Protein AF-A0A377PYX3-F1 (afdb_monomer_lite)

InterPro domains:
  IPR001674 GMP synthase, C-terminal [PF00958] (233-324)
  IPR001674 GMP synthase, C-terminal [TIGR00884] (25-325)
  IPR001674 GMP synthase, C-terminal [cd01997] (26-325)
  IPR014729 Rossmann-like alpha/beta/alpha sandwich fold [G3DSA:3.40.50.620] (14-210)
  IPR025777 GMP synthetase ATP pyrophosphatase domain [PS51553] (6-200)

Sequence (325 aa):
MQEILSNSKNPTPSTKTTSTQKPTPSKVLCAVSGGVDSSVVATLLYRAIGENLIPIFVDTGLLRKGEREAVEKMFRDNLKVPLITVDASEEFLGLLKGVRDPEQKRKIIGETFIKVFEREAKKHNTNGEIKFLAQGTLYPDVIESVSVKGPSKTIKSHHNVGGLPEWMKFELIEPLRELFKDEVRALGRELGMPESMLMRHPFPGPGLAIRIMGEVTKADLDLLREADSIFIEELHKWGLYDSVWQAFCVLLNVRSVGVMGDNRTYDNTICVRAVEALDGMTASFSHLPHEFLESVSNRIINEVEGINRVVYDITSKPPGTIEWE

Radius of gyration: 22.36 Å; chains: 1; bounding box: 57×39×84 Å

Structure (mmCIF, N/CA/C/O backbone):
data_AF-A0A377PYX3-F1
#
_entry.id   AF-A0A377PYX3-F1
#
loop_
_atom_site.group_PDB
_atom_site.id
_atom_site.type_symbol
_atom_site.label_atom_id
_atom_site.label_alt_id
_atom_site.label_comp_id
_atom_site.label_asym_id
_atom_site.label_entity_id
_atom_site.label_seq_id
_atom_site.pdbx_PDB_ins_code
_atom_site.Cartn_x
_atom_site.Cartn_y
_atom_site.Cartn_z
_atom_site.occupancy
_atom_site.B_iso_or_equiv
_atom_site.auth_seq_id
_atom_site.auth_comp_id
_atom_site.auth_asym_id
_atom_site.auth_atom_id
_atom_site.pdbx_PDB_model_num
ATOM 1 N N . MET A 1 1 ? -10.733 -7.042 28.196 1.00 42.75 1 MET A N 1
ATOM 2 C CA . MET A 1 1 ? -11.523 -6.202 27.258 1.00 42.75 1 MET A CA 1
ATOM 3 C C . MET A 1 1 ? -12.938 -5.926 27.743 1.00 42.75 1 MET A C 1
ATOM 5 O O . MET A 1 1 ? -13.250 -4.759 27.923 1.00 42.75 1 MET A O 1
ATOM 9 N N . GLN A 1 2 ? -13.778 -6.943 27.987 1.00 37.03 2 GLN A N 1
ATOM 10 C CA . GLN A 1 2 ? -15.140 -6.708 28.502 1.00 37.03 2 GLN A CA 1
ATOM 11 C C . GLN A 1 2 ? -15.139 -5.950 29.843 1.00 37.03 2 GLN A C 1
ATOM 13 O O . GLN A 1 2 ? -15.912 -5.012 29.990 1.00 37.03 2 GLN A O 1
ATOM 18 N N . GLU A 1 3 ? -14.196 -6.244 30.749 1.00 38.34 3 GLU A N 1
ATOM 19 C CA . GLU A 1 3 ? -14.012 -5.486 32.004 1.00 38.34 3 GLU A CA 1
ATOM 20 C C . GLU A 1 3 ? -13.597 -4.015 31.812 1.00 38.34 3 GLU A C 1
ATOM 22 O O . GLU A 1 3 ? -14.019 -3.149 32.576 1.00 38.34 3 GLU A O 1
ATOM 27 N N . ILE A 1 4 ? -12.803 -3.711 30.777 1.00 45.75 4 ILE A N 1
ATOM 28 C CA . ILE A 1 4 ? -12.349 -2.340 30.465 1.00 45.75 4 ILE A CA 1
ATOM 29 C C . ILE A 1 4 ? -13.526 -1.499 29.948 1.00 45.75 4 ILE A C 1
ATOM 31 O O . ILE A 1 4 ? -13.619 -0.310 30.232 1.00 45.75 4 ILE A O 1
ATOM 35 N N . LEU A 1 5 ? -14.461 -2.132 29.236 1.00 46.44 5 LEU A N 1
ATOM 36 C CA . LEU A 1 5 ? -15.645 -1.480 28.675 1.00 46.44 5 LEU A CA 1
ATOM 37 C C . LEU A 1 5 ? -16.817 -1.402 29.665 1.00 46.44 5 LEU A C 1
ATOM 39 O O . LEU A 1 5 ? -17.704 -0.570 29.486 1.00 46.44 5 LEU A O 1
ATOM 43 N N . SER A 1 6 ? -16.832 -2.236 30.712 1.00 41.38 6 SER A N 1
ATOM 44 C CA . SER A 1 6 ? -17.874 -2.224 31.748 1.00 41.38 6 SER A CA 1
ATOM 45 C C . SER A 1 6 ? -17.576 -1.287 32.926 1.00 41.38 6 SER A C 1
ATOM 47 O O . SER A 1 6 ? -18.508 -0.850 33.604 1.00 41.38 6 SER A O 1
ATOM 49 N N . ASN A 1 7 ? -16.310 -0.944 33.184 1.00 38.25 7 ASN A N 1
ATOM 50 C CA . ASN A 1 7 ? -15.919 -0.148 34.351 1.00 38.25 7 ASN A CA 1
ATOM 51 C C . ASN A 1 7 ? -15.873 1.360 34.065 1.00 38.25 7 ASN A C 1
ATOM 53 O O . ASN A 1 7 ? -14.820 1.976 33.952 1.00 38.25 7 ASN A O 1
ATOM 57 N N . SER A 1 8 ? -17.059 1.969 34.050 1.00 39.84 8 SER A N 1
ATOM 58 C CA . SER A 1 8 ? -17.261 3.425 34.124 1.00 39.84 8 SER A CA 1
ATOM 59 C C . SER A 1 8 ? -17.859 3.867 35.474 1.00 39.84 8 SER A C 1
ATOM 61 O O . SER A 1 8 ? -18.570 4.870 35.526 1.00 39.84 8 SER A O 1
ATOM 63 N N . LYS A 1 9 ? -17.645 3.145 36.585 1.00 36.66 9 LYS A N 1
ATOM 64 C CA . LYS A 1 9 ? -18.103 3.598 37.916 1.00 36.66 9 LYS A CA 1
ATOM 65 C C . LYS A 1 9 ? -17.184 3.125 39.047 1.00 36.66 9 LYS A C 1
ATOM 67 O O . LYS A 1 9 ? -17.338 2.013 39.530 1.00 36.66 9 LYS A O 1
ATOM 72 N N . ASN A 1 10 ? -16.326 4.016 39.542 1.00 29.98 10 ASN A N 1
ATOM 73 C CA . ASN A 1 10 ? -15.996 4.044 40.970 1.00 29.98 10 ASN A CA 1
ATOM 74 C C . ASN A 1 10 ? -17.053 4.928 41.656 1.00 29.98 10 ASN A C 1
ATOM 76 O O . ASN A 1 10 ? -17.107 6.118 41.341 1.00 29.98 10 ASN A O 1
ATOM 80 N N . PRO A 1 11 ? -17.923 4.406 42.540 1.00 36.78 11 PRO A N 1
ATOM 81 C CA . PRO A 1 11 ? -18.884 5.240 43.241 1.00 36.78 11 PRO A CA 1
ATOM 82 C C . PRO A 1 11 ? -18.274 5.787 44.536 1.00 36.78 11 PRO A C 1
ATOM 84 O O . PRO A 1 11 ? -18.010 5.048 45.481 1.00 36.78 11 PRO A O 1
ATOM 87 N N . THR A 1 12 ? -18.125 7.106 44.616 1.00 33.12 12 THR A N 1
ATOM 88 C CA . THR A 1 12 ? -18.222 7.832 45.888 1.00 33.12 12 THR A CA 1
ATOM 89 C C . THR A 1 12 ? -19.701 7.852 46.311 1.00 33.12 12 THR A C 1
ATOM 91 O O . THR A 1 12 ? -20.566 8.088 45.462 1.00 33.12 12 THR A O 1
ATOM 94 N N . PRO A 1 13 ? -20.052 7.598 47.584 1.00 34.59 13 PRO A N 1
ATOM 95 C CA . PRO A 1 13 ? -21.449 7.525 47.989 1.00 34.59 13 PRO A CA 1
ATOM 96 C C . PRO A 1 13 ? -21.997 8.918 48.327 1.00 34.59 13 PRO A C 1
ATOM 98 O O . PRO A 1 13 ? -21.727 9.448 49.401 1.00 34.59 13 PRO A O 1
ATOM 101 N N . SER A 1 14 ? -22.839 9.487 47.462 1.00 30.92 14 SER A N 1
ATOM 102 C CA . SER A 1 14 ? -23.846 10.467 47.893 1.00 30.92 14 SER A CA 1
ATOM 103 C C . SER A 1 14 ? -25.097 10.476 46.994 1.00 30.92 14 SER A C 1
ATOM 105 O O . SER A 1 14 ? -25.067 10.763 45.805 1.00 30.92 14 SER A O 1
ATOM 107 N N . THR A 1 15 ? -26.218 10.112 47.628 1.00 32.41 15 THR A N 1
ATOM 108 C CA . THR A 1 15 ? -27.606 10.583 47.420 1.00 32.41 15 THR A CA 1
ATOM 109 C C . THR A 1 15 ? -28.226 10.669 46.009 1.00 32.41 15 THR A C 1
ATOM 111 O O . THR A 1 15 ? -28.067 11.646 45.292 1.00 32.41 15 THR A O 1
ATOM 114 N N . LYS A 1 16 ? -29.108 9.688 45.742 1.00 37.19 16 LYS A N 1
ATOM 115 C CA . LYS A 1 16 ? -30.427 9.742 45.060 1.00 37.19 16 LYS A CA 1
ATOM 116 C C . LYS A 1 16 ? -30.629 10.727 43.888 1.00 37.19 16 LYS A C 1
ATOM 118 O O . LYS A 1 16 ? -30.987 11.880 44.098 1.00 37.19 16 LYS A O 1
ATOM 123 N N . THR A 1 17 ? -30.748 10.177 42.678 1.00 32.44 17 THR A N 1
ATOM 124 C CA . THR A 1 17 ? -31.979 10.291 41.864 1.00 32.44 17 THR A CA 1
ATOM 125 C C . THR A 1 17 ? -32.017 9.168 40.828 1.00 32.44 17 THR A C 1
ATOM 127 O O . THR A 1 17 ? -31.059 8.914 40.104 1.00 32.44 17 THR A O 1
ATOM 130 N N . THR A 1 18 ? -33.122 8.436 40.818 1.00 39.94 18 THR A N 1
ATOM 131 C CA . THR A 1 18 ? -33.390 7.273 39.977 1.00 39.94 18 THR A CA 1
ATOM 132 C C . THR A 1 18 ? -33.631 7.719 38.533 1.00 39.94 18 THR A C 1
ATOM 134 O O . THR A 1 18 ? -34.714 8.184 38.198 1.00 39.94 18 THR A O 1
ATOM 137 N N . SER A 1 19 ? -32.640 7.531 37.663 1.00 35.72 19 SER A N 1
ATOM 138 C CA . SER A 1 19 ? -32.887 7.223 36.253 1.00 35.72 19 SER A CA 1
ATOM 139 C C . SER A 1 19 ? -32.139 5.928 35.943 1.00 35.72 19 SER A C 1
ATOM 141 O O . SER A 1 19 ? -30.913 5.852 35.996 1.00 35.72 19 SER A O 1
ATOM 143 N N . THR A 1 20 ? -32.878 4.844 35.729 1.00 40.09 20 THR A N 1
ATOM 144 C CA . THR A 1 20 ? -32.318 3.559 35.301 1.00 40.09 20 THR A CA 1
ATOM 145 C C . THR A 1 20 ? -32.095 3.588 33.791 1.00 40.09 20 THR A C 1
ATOM 147 O O . THR A 1 20 ? -32.668 2.787 33.059 1.00 40.09 20 THR A O 1
ATOM 150 N N . GLN A 1 21 ? -31.280 4.526 33.304 1.00 38.88 21 GLN A N 1
ATOM 151 C CA . GLN A 1 21 ? -30.617 4.338 32.018 1.00 38.88 21 GLN A CA 1
ATOM 152 C C . GLN A 1 21 ? -29.406 3.443 32.277 1.00 38.88 21 GLN A C 1
ATOM 154 O O . GLN A 1 21 ? -28.489 3.809 33.017 1.00 38.88 21 GLN A O 1
ATOM 159 N N . LYS A 1 22 ? -29.422 2.226 31.716 1.00 43.16 22 LYS A N 1
ATOM 160 C CA . LYS A 1 22 ? -28.194 1.430 31.593 1.00 43.16 22 LYS A CA 1
ATOM 161 C C . LYS A 1 22 ? -27.152 2.324 30.901 1.00 43.16 22 LYS A C 1
ATOM 163 O O . LYS A 1 22 ? -27.522 2.962 29.916 1.00 43.16 22 LYS A O 1
ATOM 168 N N . PRO A 1 23 ? -25.906 2.417 31.403 1.00 56.25 23 PRO A N 1
ATOM 169 C CA . PRO A 1 23 ? -24.887 3.216 30.736 1.00 56.25 23 PRO A CA 1
ATOM 170 C C . PRO A 1 23 ? -24.748 2.720 29.297 1.00 56.25 23 PRO A C 1
ATOM 172 O O . PRO A 1 23 ? -24.586 1.519 29.072 1.00 56.25 23 PRO A O 1
ATOM 175 N N . THR A 1 24 ? -24.879 3.632 28.335 1.00 59.84 24 THR A N 1
ATOM 176 C CA . THR A 1 24 ? -24.646 3.318 26.927 1.00 59.84 24 THR A CA 1
ATOM 177 C C . THR A 1 24 ? -23.193 2.860 26.798 1.00 59.84 24 THR A C 1
ATOM 179 O O . THR A 1 24 ? -22.305 3.598 27.235 1.00 59.84 24 THR A O 1
ATOM 182 N N . PRO A 1 25 ? -22.924 1.654 26.271 1.00 71.62 25 PRO A N 1
ATOM 183 C CA . PRO A 1 25 ? -21.559 1.171 26.124 1.00 71.62 25 PRO A CA 1
ATOM 184 C C . PRO A 1 25 ? -20.760 2.138 25.246 1.00 71.62 25 PRO A C 1
ATOM 186 O O . PRO A 1 25 ? -21.244 2.601 24.212 1.00 71.62 25 PRO A O 1
ATOM 189 N N . SER A 1 26 ? -19.548 2.478 25.687 1.00 84.12 26 SER A N 1
ATOM 190 C CA . SER A 1 26 ? -18.667 3.366 24.932 1.00 84.12 26 SER A CA 1
ATOM 191 C C . SER A 1 26 ? -18.281 2.730 23.600 1.00 84.12 26 SER A C 1
ATOM 193 O O . SER A 1 26 ? -18.052 1.521 23.512 1.00 84.12 26 SER A O 1
ATOM 195 N N . LYS A 1 27 ? -18.192 3.561 22.562 1.00 87.81 27 LYS A N 1
ATOM 196 C CA . LYS A 1 27 ? -17.829 3.127 21.213 1.00 87.81 27 LYS A CA 1
ATOM 197 C C . LYS A 1 27 ? -16.305 3.078 21.074 1.00 87.81 27 LYS A C 1
ATOM 199 O O . LYS A 1 27 ? -15.596 3.922 21.634 1.00 87.81 27 LYS A O 1
ATOM 204 N N . VAL A 1 28 ? -15.820 2.096 20.318 1.00 90.69 28 VAL A N 1
ATOM 205 C CA . VAL A 1 28 ? -14.402 1.923 19.979 1.00 90.69 28 VAL A CA 1
ATOM 206 C C . VAL A 1 28 ? -14.226 2.201 18.497 1.00 90.69 28 VAL A C 1
ATOM 208 O O . VAL A 1 28 ? -14.808 1.522 17.656 1.00 90.69 28 VAL A O 1
ATOM 211 N N . LEU A 1 29 ? -13.416 3.197 18.175 1.00 91.00 29 LEU A N 1
ATOM 212 C CA . LEU A 1 29 ? -13.052 3.532 16.809 1.00 91.00 29 LEU A CA 1
ATOM 213 C C . LEU A 1 29 ? -11.833 2.703 16.390 1.00 91.00 29 LEU A C 1
ATOM 215 O O . LEU A 1 29 ? -10.899 2.554 17.171 1.00 91.00 29 LEU A O 1
ATOM 219 N N . CYS A 1 30 ? -11.821 2.152 15.178 1.00 92.56 30 CYS A N 1
ATOM 220 C CA . CYS A 1 30 ? -10.704 1.350 14.680 1.00 92.56 30 CYS A CA 1
ATOM 221 C C . CYS A 1 30 ? -10.373 1.733 13.236 1.00 92.56 30 CYS A C 1
ATOM 223 O O . CYS A 1 30 ? -11.216 1.617 12.347 1.00 92.56 30 CYS A O 1
ATOM 225 N N . ALA A 1 31 ? -9.142 2.192 13.007 1.00 91.75 31 ALA A N 1
ATOM 226 C CA . ALA A 1 31 ? -8.631 2.439 11.665 1.00 91.75 31 ALA A CA 1
ATOM 227 C C . ALA A 1 31 ? -8.186 1.116 11.038 1.00 91.75 31 ALA A C 1
ATOM 229 O O . ALA A 1 31 ? -7.199 0.512 11.460 1.00 91.75 31 ALA A O 1
ATOM 230 N N . VAL A 1 32 ? -8.915 0.676 10.019 1.00 93.50 32 VAL A N 1
ATOM 231 C CA . VAL A 1 32 ? -8.560 -0.485 9.208 1.00 93.50 32 VAL A CA 1
ATOM 232 C C . VAL A 1 32 ? -7.706 0.006 8.048 1.00 93.50 32 VAL A C 1
ATOM 234 O O . VAL A 1 32 ? -8.107 0.903 7.315 1.00 93.50 32 VAL A O 1
ATOM 237 N N . SER A 1 33 ? -6.520 -0.575 7.881 1.00 88.81 33 SER A N 1
ATOM 238 C CA . SER A 1 33 ? -5.597 -0.250 6.780 1.00 88.81 33 SER A CA 1
ATOM 239 C C . SER A 1 33 ? -5.615 -1.282 5.650 1.00 88.81 33 SER A C 1
ATOM 241 O O . SER A 1 33 ? -4.957 -1.085 4.636 1.00 88.81 33 SER A O 1
ATOM 243 N N . GLY A 1 34 ? -6.309 -2.410 5.840 1.00 83.88 34 GLY A N 1
ATOM 244 C CA . GLY A 1 34 ? -6.228 -3.584 4.962 1.00 83.88 34 GLY A CA 1
ATOM 245 C C . GLY A 1 34 ? -5.028 -4.495 5.243 1.00 83.88 34 GLY A C 1
ATOM 246 O O . GLY A 1 34 ? -4.970 -5.616 4.741 1.00 83.88 34 GLY A O 1
ATOM 247 N N . GLY A 1 35 ? -4.091 -4.046 6.085 1.00 87.88 35 GLY A N 1
ATOM 248 C CA . GLY A 1 35 ? -3.001 -4.869 6.597 1.00 87.88 35 GLY A CA 1
ATOM 249 C C . GLY A 1 35 ? -3.469 -5.911 7.616 1.00 87.88 35 GLY A C 1
ATOM 250 O O . GLY A 1 35 ? -4.587 -5.852 8.137 1.00 87.88 35 GLY A O 1
ATOM 251 N N . VAL A 1 36 ? -2.578 -6.855 7.924 1.00 91.50 36 VAL A N 1
ATOM 252 C CA . VAL A 1 36 ? -2.860 -7.970 8.841 1.00 91.50 36 VAL A CA 1
ATOM 253 C C . VAL A 1 36 ? -3.267 -7.467 10.227 1.00 91.50 36 VAL A C 1
ATOM 255 O O . VAL A 1 36 ? -4.331 -7.823 10.721 1.00 91.50 36 VAL A O 1
ATOM 258 N N . ASP A 1 37 ? -2.467 -6.582 10.818 1.00 91.88 37 ASP A N 1
ATOM 259 C CA . ASP A 1 37 ? -2.592 -6.217 12.235 1.00 91.88 37 ASP A CA 1
ATOM 260 C C . ASP A 1 37 ? -3.907 -5.483 12.519 1.00 91.88 37 ASP A C 1
ATOM 262 O O . ASP A 1 37 ? -4.651 -5.843 13.432 1.00 91.88 37 ASP A O 1
ATOM 266 N N . SER A 1 38 ? -4.252 -4.497 11.685 1.00 92.94 38 SER A N 1
ATOM 267 C CA . SER A 1 38 ? -5.502 -3.740 11.821 1.00 92.94 38 SER A CA 1
ATOM 268 C C . SER A 1 38 ? -6.740 -4.608 11.565 1.00 92.94 38 SER A C 1
ATOM 270 O O . SER A 1 38 ? -7.755 -4.445 12.242 1.00 92.94 38 SER A O 1
ATOM 272 N N . SER A 1 39 ? -6.650 -5.579 10.651 1.00 94.81 39 SER A N 1
ATOM 273 C CA . SER A 1 39 ? -7.743 -6.516 10.358 1.00 94.81 39 SER A CA 1
ATOM 274 C C . SER A 1 39 ? -7.977 -7.513 11.496 1.00 94.81 39 SER A C 1
ATOM 276 O O . SER A 1 39 ? -9.126 -7.776 11.866 1.00 94.81 39 SER A O 1
ATOM 278 N N . VAL A 1 40 ? -6.898 -8.021 12.100 1.00 95.38 40 VAL A N 1
ATOM 279 C CA . VAL A 1 40 ? -6.958 -8.875 13.294 1.00 95.38 40 VAL A CA 1
ATOM 280 C C . VAL A 1 40 ? -7.567 -8.102 14.464 1.00 95.38 40 VAL A C 1
ATOM 282 O O . VAL A 1 40 ? -8.527 -8.582 15.065 1.00 95.38 40 VAL A O 1
ATOM 285 N N . VAL A 1 41 ? -7.096 -6.879 14.743 1.00 95.31 41 VAL A N 1
ATOM 286 C CA . VAL A 1 41 ? -7.658 -6.024 15.806 1.00 95.31 41 VAL A CA 1
ATOM 287 C C . VAL A 1 41 ? -9.147 -5.773 15.607 1.00 95.31 41 VAL A C 1
ATOM 289 O O . VAL A 1 41 ? -9.925 -5.984 16.540 1.00 95.31 41 VAL A O 1
ATOM 292 N N . ALA A 1 42 ? -9.560 -5.359 14.406 1.00 95.62 42 ALA A N 1
ATOM 293 C CA . ALA A 1 42 ? -10.964 -5.097 14.113 1.00 95.62 42 ALA A CA 1
ATOM 294 C C . ALA A 1 42 ? -11.825 -6.350 14.338 1.00 95.62 42 ALA A C 1
ATOM 296 O O . ALA A 1 42 ? -12.886 -6.275 14.954 1.00 95.62 42 ALA A O 1
ATOM 297 N N . THR A 1 43 ? -11.344 -7.519 13.916 1.00 95.44 43 THR A N 1
ATOM 298 C CA . THR A 1 43 ? -12.082 -8.779 14.073 1.00 95.44 43 THR A CA 1
ATOM 299 C C . THR A 1 43 ? -12.177 -9.222 15.531 1.00 95.44 43 THR A C 1
ATOM 301 O O . THR A 1 43 ? -13.258 -9.603 15.985 1.00 95.44 43 THR A O 1
ATOM 304 N N . LEU A 1 44 ? -11.081 -9.139 16.291 1.00 94.94 44 LEU A N 1
ATOM 305 C CA . LEU A 1 44 ? -11.069 -9.456 17.723 1.00 94.94 44 LEU A CA 1
ATOM 306 C C . LEU A 1 44 ? -12.031 -8.561 18.499 1.00 94.94 44 LEU A C 1
ATOM 308 O O . LEU A 1 44 ? -12.845 -9.049 19.284 1.00 94.94 44 LEU A O 1
ATOM 312 N N . LEU A 1 45 ? -11.961 -7.252 18.250 1.00 94.69 45 LEU A N 1
ATOM 313 C CA . LEU A 1 45 ? -12.835 -6.291 18.902 1.00 94.69 45 LEU A CA 1
ATOM 314 C C . LEU A 1 45 ? -14.289 -6.540 18.532 1.00 94.69 45 LEU A C 1
ATOM 316 O O . LEU A 1 45 ? -15.127 -6.596 19.425 1.00 94.69 45 LEU A O 1
ATOM 320 N N . TYR A 1 46 ? -14.597 -6.771 17.255 1.00 95.38 46 TYR A N 1
ATOM 321 C CA . TYR A 1 46 ? -15.969 -7.031 16.832 1.00 95.38 46 TYR A CA 1
ATOM 322 C C . TYR A 1 46 ? -16.550 -8.279 17.508 1.00 95.38 46 TYR A C 1
ATOM 324 O O . TYR A 1 46 ? -17.676 -8.241 17.997 1.00 95.38 46 TYR A O 1
ATOM 332 N N . ARG A 1 47 ? -15.772 -9.363 17.637 1.00 94.00 47 ARG A N 1
ATOM 333 C CA . ARG A 1 47 ? -16.203 -10.553 18.394 1.00 94.00 47 ARG A CA 1
ATOM 334 C C . ARG A 1 47 ? -16.447 -10.253 19.877 1.00 94.00 47 ARG A C 1
ATOM 336 O O . ARG A 1 47 ? -17.327 -10.860 20.479 1.00 94.00 47 ARG A O 1
ATOM 343 N N . ALA A 1 48 ? -15.684 -9.333 20.466 1.00 93.06 48 ALA A N 1
ATOM 344 C CA . ALA A 1 48 ? -15.793 -8.989 21.880 1.00 93.06 48 ALA A CA 1
ATOM 345 C C . ALA A 1 48 ? -16.924 -7.992 22.195 1.00 93.06 48 ALA A C 1
ATOM 347 O O . ALA A 1 48 ? -17.510 -8.076 23.278 1.00 93.06 48 ALA A O 1
ATOM 348 N N . ILE A 1 49 ? -17.202 -7.038 21.295 1.00 92.00 49 ILE A N 1
ATOM 349 C CA . ILE A 1 49 ? -18.037 -5.852 21.582 1.00 92.00 49 ILE A CA 1
ATOM 350 C C . ILE A 1 49 ? -19.140 -5.591 20.550 1.00 92.00 49 ILE A C 1
ATOM 352 O O . ILE A 1 49 ? -19.958 -4.689 20.754 1.00 92.00 49 ILE A O 1
ATOM 356 N N . GLY A 1 50 ? -19.169 -6.355 19.456 1.00 92.44 50 GLY A N 1
ATOM 357 C CA . GLY A 1 50 ? -20.151 -6.247 18.380 1.00 92.44 50 GLY A CA 1
ATOM 358 C C . GLY A 1 50 ? -20.224 -4.846 17.776 1.00 92.44 50 GLY A C 1
ATOM 359 O O . GLY A 1 50 ? -19.211 -4.217 17.478 1.00 92.44 50 GLY A O 1
ATOM 360 N N . GLU A 1 51 ? -21.447 -4.333 17.654 1.00 90.56 51 GLU A N 1
ATOM 361 C CA . GLU A 1 51 ? -21.795 -3.035 17.051 1.00 90.56 51 GLU A CA 1
ATOM 362 C C . GLU A 1 51 ? -21.247 -1.805 17.802 1.00 90.56 51 GLU A C 1
ATOM 364 O O . GLU A 1 51 ? -21.442 -0.660 17.380 1.00 90.56 51 GLU A O 1
ATOM 369 N N . ASN A 1 52 ? -20.569 -2.007 18.936 1.00 90.75 52 ASN A N 1
ATOM 370 C CA . ASN A 1 52 ? -19.841 -0.934 19.608 1.00 90.75 52 ASN A CA 1
ATOM 371 C C . ASN A 1 52 ? -18.484 -0.639 18.952 1.00 90.75 52 ASN A C 1
ATOM 373 O O . ASN A 1 52 ? -17.879 0.387 19.261 1.00 90.75 52 ASN A O 1
ATOM 377 N N . LEU A 1 53 ? -18.021 -1.496 18.037 1.00 93.06 53 LEU A N 1
ATOM 378 C CA . LEU A 1 53 ? -16.882 -1.211 17.173 1.00 93.06 53 LEU A CA 1
ATOM 379 C C . LEU A 1 53 ? -17.329 -0.384 15.962 1.00 93.06 53 LEU A C 1
ATOM 381 O O . LEU A 1 53 ? -18.304 -0.723 15.295 1.00 93.06 53 LEU A O 1
ATOM 385 N N . ILE A 1 54 ? -16.564 0.656 15.644 1.00 92.62 54 ILE A N 1
ATOM 386 C CA . ILE A 1 54 ? -16.672 1.438 14.413 1.00 92.62 54 ILE A CA 1
ATOM 387 C C . ILE A 1 54 ? -15.377 1.214 13.615 1.00 92.62 54 ILE A C 1
ATOM 389 O O . ILE A 1 54 ? -14.402 1.944 13.818 1.00 92.62 54 ILE A O 1
ATOM 393 N N . PRO A 1 55 ? -15.309 0.181 12.758 1.00 94.69 55 PRO A N 1
ATO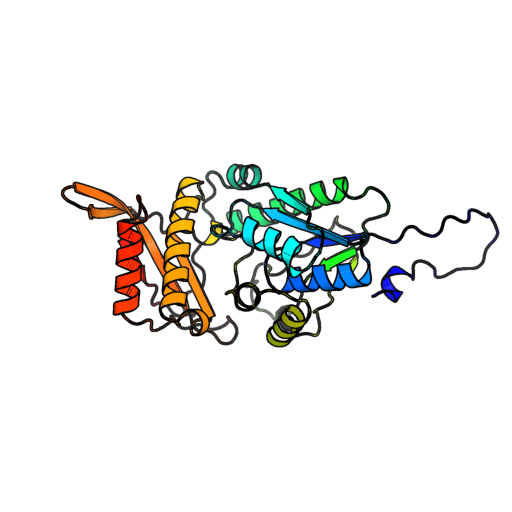M 394 C CA . PRO A 1 55 ? -14.148 -0.053 11.913 1.00 94.69 55 PRO A CA 1
ATOM 395 C C . PRO A 1 55 ? -14.282 0.759 10.617 1.00 94.69 55 PRO A C 1
ATOM 397 O O . PRO A 1 55 ? -15.243 0.594 9.863 1.00 94.69 55 PRO A O 1
ATOM 400 N N . ILE A 1 56 ? -13.316 1.640 10.359 1.00 95.19 56 ILE A N 1
ATOM 401 C CA . ILE A 1 56 ? -13.310 2.520 9.185 1.00 95.19 56 ILE A CA 1
ATOM 402 C C . ILE A 1 56 ? -12.075 2.223 8.341 1.00 95.19 56 ILE A C 1
ATOM 404 O O . ILE A 1 56 ? -10.951 2.281 8.840 1.00 95.19 56 ILE A O 1
ATOM 408 N N . PHE A 1 57 ? -12.295 1.943 7.061 1.00 96.62 57 PHE A N 1
ATOM 409 C CA . PHE A 1 57 ? -11.268 1.844 6.030 1.00 96.62 57 PHE A CA 1
ATOM 410 C C . PHE A 1 57 ? -11.371 3.067 5.116 1.00 96.62 57 PHE A C 1
ATOM 412 O O . PHE A 1 57 ? -12.427 3.330 4.543 1.00 96.62 57 PHE A O 1
ATOM 419 N N . VAL A 1 58 ? -10.289 3.835 4.998 1.00 96.19 58 VAL A N 1
ATOM 420 C CA . VAL A 1 58 ? -10.240 5.024 4.135 1.00 96.19 58 VAL A CA 1
ATOM 421 C C . VAL A 1 58 ? -9.487 4.669 2.861 1.00 96.19 58 VAL A C 1
ATOM 423 O O . VAL A 1 58 ? -8.280 4.432 2.898 1.00 96.19 58 VAL A O 1
ATOM 426 N N . ASP A 1 59 ? -10.193 4.664 1.736 1.00 97.62 59 ASP A N 1
ATOM 427 C CA . ASP A 1 59 ? -9.579 4.612 0.418 1.00 97.62 59 ASP A CA 1
ATOM 428 C C . ASP A 1 59 ? -9.003 5.990 0.087 1.00 97.62 59 ASP A C 1
ATOM 430 O O . ASP A 1 59 ? -9.714 6.954 -0.201 1.00 97.62 59 ASP A O 1
ATOM 434 N N . THR A 1 60 ? -7.681 6.084 0.186 1.00 97.81 60 THR A N 1
ATOM 435 C CA . THR A 1 60 ? -6.927 7.313 -0.067 1.00 97.81 60 THR A CA 1
ATOM 436 C C . THR A 1 60 ? -6.712 7.573 -1.554 1.00 97.81 60 THR A C 1
ATOM 438 O O . THR A 1 60 ? -6.140 8.598 -1.913 1.00 97.81 60 THR A O 1
ATOM 441 N N . GLY A 1 61 ? -7.076 6.635 -2.436 1.00 97.62 61 GLY A N 1
ATOM 442 C CA . GLY A 1 61 ? -6.673 6.678 -3.838 1.00 97.62 61 GLY A CA 1
ATOM 443 C C . GLY A 1 61 ? -5.176 6.438 -4.062 1.00 97.62 61 GLY A C 1
ATOM 444 O O . GLY A 1 61 ? -4.716 6.570 -5.193 1.00 97.62 61 GLY A O 1
ATOM 445 N N . LEU A 1 62 ? -4.413 6.058 -3.028 1.00 98.31 62 LEU A N 1
ATOM 446 C CA . LEU A 1 62 ? -2.970 5.760 -3.080 1.00 98.31 62 LEU A CA 1
ATOM 447 C C . LEU A 1 62 ? -2.671 4.270 -2.853 1.00 98.31 62 LEU A C 1
ATOM 449 O O . LEU A 1 62 ? -1.533 3.884 -2.594 1.00 98.31 62 LEU A O 1
ATOM 453 N N . LEU A 1 63 ? -3.703 3.429 -2.913 1.00 97.75 63 LEU A N 1
ATOM 454 C CA . LEU A 1 63 ? -3.608 1.989 -2.707 1.00 97.75 63 LEU A CA 1
ATOM 455 C C . LEU A 1 63 ? -3.197 1.250 -3.990 1.00 97.75 63 LEU A C 1
ATOM 457 O O . LEU A 1 63 ? -3.301 1.790 -5.099 1.00 97.75 63 LEU A O 1
ATOM 461 N N . ARG A 1 64 ? -2.773 -0.008 -3.819 1.00 97.56 64 ARG A N 1
ATOM 462 C CA . ARG A 1 64 ? -2.501 -0.967 -4.903 1.00 97.56 64 ARG A CA 1
ATOM 463 C C . ARG A 1 64 ? -3.753 -1.239 -5.743 1.00 97.56 64 ARG A C 1
ATOM 465 O O . ARG A 1 64 ? -4.879 -0.992 -5.308 1.00 97.56 64 ARG A O 1
ATOM 472 N N . LYS A 1 65 ? -3.551 -1.792 -6.940 1.00 97.94 65 LYS A N 1
ATOM 473 C CA . LYS A 1 65 ? -4.643 -2.250 -7.806 1.00 97.94 65 LYS A CA 1
ATOM 474 C C . LYS A 1 65 ? -5.510 -3.280 -7.072 1.00 97.94 65 LYS A C 1
ATOM 476 O O . LYS A 1 65 ? -4.985 -4.248 -6.530 1.00 97.94 65 LYS A O 1
ATOM 481 N N . GLY A 1 66 ? -6.826 -3.062 -7.046 1.00 96.38 66 GLY A N 1
ATOM 482 C CA . GLY A 1 66 ? -7.789 -3.988 -6.437 1.00 96.38 66 GLY A CA 1
ATOM 483 C C . GLY A 1 66 ? -7.747 -4.078 -4.904 1.00 96.38 66 GLY A C 1
ATOM 484 O O . GLY A 1 66 ? -8.360 -4.979 -4.330 1.00 96.38 66 GLY A O 1
ATOM 485 N N . GLU A 1 67 ? -6.991 -3.205 -4.222 1.00 96.12 67 GLU A N 1
ATOM 486 C CA . GLU A 1 67 ? -6.798 -3.289 -2.767 1.00 96.12 67 GLU A CA 1
ATOM 487 C C . GLU A 1 67 ? -8.110 -3.107 -2.007 1.00 96.12 67 GLU A C 1
ATOM 489 O O . GLU A 1 67 ? -8.413 -3.878 -1.098 1.00 96.12 67 GLU A O 1
ATOM 494 N N . ARG A 1 68 ? -8.889 -2.087 -2.378 1.00 96.50 68 ARG A N 1
ATOM 495 C CA . ARG A 1 68 ? -10.150 -1.761 -1.713 1.00 96.50 68 ARG A CA 1
ATOM 496 C C . ARG A 1 68 ? -11.118 -2.927 -1.797 1.00 96.50 68 ARG A C 1
ATOM 498 O O . ARG A 1 68 ? -11.648 -3.359 -0.778 1.00 96.50 68 ARG A O 1
ATOM 505 N N . GLU A 1 69 ? -11.304 -3.466 -2.994 1.00 96.75 69 GLU A N 1
ATOM 506 C CA . GLU A 1 69 ? -12.198 -4.586 -3.255 1.00 96.75 69 GLU A CA 1
ATOM 507 C C . GLU A 1 69 ? -11.753 -5.826 -2.474 1.00 96.75 69 GLU A C 1
ATOM 509 O O . GLU A 1 69 ? -12.587 -6.520 -1.893 1.00 96.75 69 GLU A O 1
ATOM 514 N N . ALA A 1 70 ? -10.443 -6.087 -2.404 1.00 95.38 70 ALA A N 1
ATOM 515 C CA . ALA A 1 70 ? -9.895 -7.197 -1.630 1.00 95.38 70 ALA A CA 1
ATOM 516 C C . ALA A 1 70 ? -10.162 -7.045 -0.123 1.00 95.38 70 ALA A C 1
ATOM 518 O O . ALA A 1 70 ? -10.571 -8.011 0.527 1.00 95.38 70 ALA A O 1
ATOM 519 N N . VAL A 1 71 ? -9.980 -5.843 0.434 1.00 95.94 71 VAL A N 1
ATOM 520 C CA . VAL A 1 71 ? -10.247 -5.554 1.852 1.00 95.94 71 VAL A CA 1
ATOM 521 C C . VAL A 1 71 ? -11.740 -5.664 2.157 1.00 95.94 71 VAL A C 1
ATOM 523 O O . VAL A 1 71 ? -12.123 -6.370 3.091 1.00 95.94 71 VAL A O 1
ATOM 526 N N . GLU A 1 72 ? -12.600 -5.041 1.351 1.00 96.94 72 GLU A N 1
ATOM 527 C CA . GLU A 1 72 ? -14.054 -5.122 1.514 1.00 96.94 72 GLU A CA 1
ATOM 528 C C . GLU A 1 72 ? -14.556 -6.566 1.433 1.00 96.94 72 GLU A C 1
ATOM 530 O O . GLU A 1 72 ? -15.375 -6.992 2.254 1.00 96.94 72 GLU A O 1
ATOM 535 N N . LYS A 1 73 ? -14.043 -7.339 0.469 1.00 96.31 73 LYS A N 1
ATOM 536 C CA . LYS A 1 73 ? -14.370 -8.755 0.312 1.00 96.31 73 LYS A CA 1
ATOM 537 C C . LYS A 1 73 ? -13.916 -9.565 1.520 1.00 96.31 73 LYS A C 1
ATOM 539 O O . LYS A 1 73 ? -14.707 -10.330 2.054 1.00 96.31 73 LYS A O 1
ATOM 544 N N . MET A 1 74 ? -12.689 -9.369 2.002 1.00 96.00 74 MET A N 1
ATOM 545 C CA . MET A 1 74 ? -12.182 -10.065 3.187 1.00 96.00 74 MET A CA 1
ATOM 546 C C . MET A 1 74 ? -13.059 -9.798 4.420 1.00 96.00 74 MET A C 1
ATOM 548 O O . MET A 1 74 ? -13.445 -10.731 5.125 1.00 96.00 74 MET A O 1
ATOM 552 N N . PHE A 1 75 ? -13.422 -8.541 4.674 1.00 97.19 75 PHE A N 1
ATOM 553 C CA . PHE A 1 75 ? -14.266 -8.193 5.820 1.00 97.19 75 PHE A CA 1
ATOM 554 C C . PHE A 1 75 ? -15.683 -8.776 5.704 1.00 97.19 75 PHE A C 1
ATOM 556 O O . PHE A 1 75 ? -16.214 -9.314 6.679 1.00 97.19 75 PHE A O 1
ATOM 563 N N . ARG A 1 76 ? -16.276 -8.736 4.507 1.00 96.56 76 ARG A N 1
ATOM 564 C CA . ARG A 1 76 ? -17.641 -9.215 4.234 1.00 96.56 76 ARG A CA 1
ATOM 565 C C . ARG A 1 76 ? -17.757 -10.736 4.161 1.00 96.56 76 ARG A C 1
ATOM 567 O O . ARG A 1 76 ? -18.691 -11.323 4.713 1.00 96.56 76 ARG A O 1
ATOM 574 N N . ASP A 1 77 ? -16.839 -11.388 3.461 1.00 95.62 77 ASP A N 1
ATOM 575 C CA . ASP A 1 77 ? -16.961 -12.795 3.084 1.00 95.62 77 ASP A CA 1
ATOM 576 C C . ASP A 1 77 ? -16.260 -13.709 4.083 1.00 95.62 77 ASP A C 1
ATOM 578 O O . ASP A 1 77 ? -16.801 -14.770 4.398 1.00 95.62 77 ASP A O 1
ATOM 582 N N . ASN A 1 78 ? -15.122 -13.277 4.629 1.00 94.75 78 ASN A N 1
ATOM 583 C CA . ASN A 1 78 ? -14.304 -14.078 5.533 1.00 94.75 78 ASN A CA 1
ATOM 584 C C . ASN A 1 78 ? -14.542 -13.714 7.002 1.00 94.75 78 ASN A C 1
ATOM 586 O O . ASN A 1 78 ? -14.919 -14.573 7.793 1.00 94.75 78 ASN A O 1
ATOM 590 N N . LEU A 1 79 ? -14.363 -12.440 7.364 1.00 95.12 79 LEU A N 1
ATOM 591 C CA . LEU A 1 79 ? -14.344 -12.014 8.772 1.00 95.12 79 LEU A CA 1
ATOM 592 C C . LEU A 1 79 ? -15.736 -11.743 9.347 1.00 95.12 79 LEU A C 1
ATOM 594 O O . LEU A 1 79 ? -15.917 -11.793 10.563 1.00 95.12 79 LEU A O 1
ATOM 598 N N . LYS A 1 80 ? -16.724 -11.487 8.480 1.00 95.69 80 LYS A N 1
ATOM 599 C CA . LYS A 1 80 ? -18.109 -11.146 8.849 1.00 95.69 80 LYS A CA 1
ATOM 600 C C . LYS A 1 80 ? -18.192 -9.931 9.781 1.00 95.69 80 LYS A C 1
ATOM 602 O O . LYS A 1 80 ? -19.053 -9.869 10.657 1.00 95.69 80 LYS A O 1
ATOM 607 N N . VAL A 1 81 ? -17.305 -8.960 9.566 1.00 95.38 81 VAL A N 1
ATOM 608 C CA . VAL A 1 81 ? -17.251 -7.696 10.310 1.00 95.38 81 VAL A CA 1
ATOM 609 C C . VAL A 1 81 ? -17.784 -6.581 9.402 1.00 95.38 81 VAL A C 1
ATOM 611 O O . VAL A 1 81 ? -17.230 -6.387 8.317 1.00 95.38 81 VAL A O 1
ATOM 614 N N . PRO A 1 82 ? -18.837 -5.841 9.799 1.00 94.56 82 PRO A N 1
ATOM 615 C CA . PRO A 1 82 ? -19.310 -4.681 9.050 1.00 94.56 82 PRO A CA 1
ATOM 616 C C . PRO A 1 82 ? -18.204 -3.628 8.968 1.00 94.56 82 PRO A C 1
ATOM 618 O O . PRO A 1 82 ? -17.786 -3.116 9.999 1.00 94.56 82 PRO A O 1
ATOM 621 N N . LEU A 1 83 ? -17.733 -3.321 7.759 1.00 96.25 83 LEU A N 1
ATOM 622 C CA . LEU A 1 83 ? -16.676 -2.342 7.507 1.00 96.25 83 LEU A CA 1
ATOM 623 C C . LEU A 1 83 ? -17.266 -1.073 6.889 1.00 96.25 83 LEU A C 1
ATOM 625 O O . LEU A 1 83 ? -18.009 -1.149 5.911 1.00 96.25 83 LEU A O 1
ATOM 629 N N . ILE A 1 84 ? -16.907 0.088 7.435 1.00 96.19 84 ILE A N 1
ATOM 630 C CA . ILE A 1 84 ? -17.242 1.385 6.844 1.00 96.19 84 ILE A CA 1
ATOM 631 C C . ILE A 1 84 ? -16.114 1.766 5.887 1.00 96.19 84 ILE A C 1
ATOM 633 O O . ILE A 1 84 ? -15.034 2.154 6.332 1.00 96.19 84 ILE A O 1
ATOM 637 N N . THR A 1 85 ? -16.357 1.663 4.581 1.00 97.00 85 THR A N 1
ATOM 638 C CA . THR A 1 85 ? -15.417 2.163 3.570 1.00 97.00 85 THR A CA 1
ATOM 639 C C . THR A 1 85 ? -15.725 3.613 3.222 1.00 97.00 85 THR A C 1
ATOM 641 O O . THR A 1 85 ? -16.852 3.940 2.846 1.00 97.00 85 THR A O 1
ATOM 644 N N . VAL A 1 86 ? -14.712 4.472 3.295 1.00 96.94 86 VAL A N 1
ATOM 645 C CA . VAL A 1 86 ? -14.786 5.880 2.895 1.00 96.94 86 VAL A CA 1
ATOM 646 C C . VAL A 1 86 ? -13.925 6.092 1.670 1.00 96.94 86 VAL A C 1
ATOM 648 O O . VAL A 1 86 ? -12.719 5.876 1.727 1.00 96.94 86 VAL A O 1
ATOM 651 N N . ASP A 1 87 ? -14.535 6.564 0.591 1.00 97.56 87 ASP A N 1
ATOM 652 C CA . ASP A 1 87 ? -13.790 7.049 -0.562 1.00 97.56 87 ASP A CA 1
ATOM 653 C C . ASP A 1 87 ? -13.349 8.496 -0.322 1.00 97.56 87 ASP A C 1
ATOM 655 O O . ASP A 1 87 ? -14.183 9.389 -0.144 1.00 97.56 87 ASP A O 1
ATOM 659 N N . ALA A 1 88 ? -12.040 8.714 -0.263 1.00 97.75 88 ALA A N 1
ATOM 660 C CA . ALA A 1 88 ? -11.436 10.030 -0.127 1.00 97.75 88 ALA A CA 1
ATOM 661 C C . ALA A 1 88 ? -10.415 10.312 -1.239 1.00 97.75 88 ALA A C 1
ATOM 663 O O . ALA A 1 88 ? -9.660 11.278 -1.122 1.00 97.75 88 ALA A O 1
ATOM 664 N N . SER A 1 89 ? -10.385 9.517 -2.316 1.00 97.69 89 SER A N 1
ATOM 665 C CA . SER A 1 89 ? -9.331 9.588 -3.337 1.00 97.69 89 SER A CA 1
ATOM 666 C C . SER A 1 89 ? -9.142 10.999 -3.896 1.00 97.69 89 SER A C 1
ATOM 668 O O . SER A 1 89 ? -8.025 11.507 -3.941 1.00 97.69 89 SER A O 1
ATOM 670 N N . GLU A 1 90 ? -10.237 11.675 -4.245 1.00 98.00 90 GLU A N 1
ATOM 671 C CA . GLU A 1 90 ? -10.214 13.035 -4.797 1.00 98.00 90 GLU A CA 1
ATOM 672 C C . GLU A 1 90 ? -9.671 14.073 -3.803 1.00 98.00 90 GLU A C 1
ATOM 674 O O . GLU A 1 90 ? -8.957 14.995 -4.195 1.00 98.00 90 GLU A O 1
ATOM 679 N N . GLU A 1 91 ? -9.962 13.919 -2.506 1.00 98.25 91 GLU A N 1
ATOM 680 C CA . GLU A 1 91 ? -9.467 14.824 -1.460 1.00 98.25 91 GLU A CA 1
ATOM 681 C C . GLU A 1 91 ? -7.945 14.691 -1.305 1.00 98.25 91 GLU A C 1
ATOM 683 O O . GLU A 1 91 ? -7.233 15.697 -1.289 1.00 98.25 91 GLU A O 1
ATOM 688 N N . PHE A 1 92 ? -7.429 13.458 -1.271 1.00 98.38 92 PHE A N 1
ATOM 689 C CA . PHE A 1 92 ? -5.988 13.205 -1.196 1.00 98.38 92 PHE A CA 1
ATOM 690 C C . PHE A 1 92 ? -5.256 13.677 -2.457 1.00 98.38 92 PHE A C 1
ATOM 692 O O . PHE A 1 92 ? -4.257 14.390 -2.349 1.00 98.38 92 PHE A O 1
ATOM 699 N N . LEU A 1 93 ? -5.751 13.330 -3.649 1.00 98.12 93 LEU A N 1
ATOM 700 C CA . LEU A 1 93 ? -5.121 13.728 -4.913 1.00 98.12 93 LEU A CA 1
ATOM 701 C C . LEU A 1 93 ? -5.160 15.245 -5.122 1.00 98.12 93 LEU A C 1
ATOM 703 O O . LEU A 1 93 ? -4.176 15.830 -5.574 1.00 98.12 93 LEU A O 1
ATOM 707 N N . GLY A 1 94 ? -6.257 15.903 -4.736 1.00 98.25 94 GLY A N 1
ATOM 708 C CA . GLY A 1 94 ? -6.373 17.357 -4.790 1.00 98.25 94 GLY A CA 1
ATOM 709 C C . GLY A 1 94 ? -5.331 18.068 -3.923 1.00 98.25 94 GLY A C 1
ATOM 710 O O . GLY A 1 94 ? -4.742 19.055 -4.364 1.00 98.25 94 GLY A O 1
ATOM 711 N N . LEU A 1 95 ? -5.064 17.549 -2.719 1.00 98.19 95 LEU A N 1
ATOM 712 C CA . LEU A 1 95 ? -4.075 18.112 -1.792 1.00 98.19 95 LEU A CA 1
ATOM 713 C C . LEU A 1 95 ? -2.621 17.777 -2.161 1.00 98.19 95 LEU A C 1
ATOM 715 O O . LEU A 1 95 ? -1.719 18.522 -1.784 1.00 98.19 95 LEU A O 1
ATOM 719 N N . LEU A 1 96 ? -2.384 16.685 -2.892 1.00 98.31 96 LEU A N 1
ATOM 720 C CA . LEU A 1 96 ? -1.050 16.284 -3.359 1.00 98.31 96 LEU A CA 1
ATOM 721 C C . LEU A 1 96 ? -0.617 16.970 -4.663 1.00 98.31 96 LEU A C 1
ATOM 723 O O . LEU A 1 96 ? 0.549 16.869 -5.050 1.00 98.31 96 LEU A O 1
ATOM 727 N N . LYS A 1 97 ? -1.519 17.692 -5.333 1.00 98.00 97 LYS A N 1
ATOM 728 C CA . LYS A 1 97 ? -1.224 18.390 -6.587 1.00 98.00 97 LYS A CA 1
ATOM 729 C C . LYS A 1 97 ? -0.052 19.367 -6.430 1.00 98.00 97 LYS A C 1
ATOM 731 O O . LYS A 1 97 ? -0.061 20.237 -5.562 1.00 98.00 97 LYS A O 1
ATOM 736 N N . GLY A 1 98 ? 0.946 19.245 -7.301 1.00 97.25 98 GLY A N 1
ATOM 737 C CA . GLY A 1 98 ? 2.169 20.051 -7.293 1.00 97.25 98 GLY A CA 1
ATOM 738 C C . GLY A 1 98 ? 3.146 19.753 -6.148 1.00 97.25 98 GLY A C 1
ATOM 739 O O . GLY A 1 98 ? 4.209 20.376 -6.087 1.00 97.25 98 GLY A O 1
ATOM 740 N N . VAL A 1 99 ? 2.833 18.818 -5.246 1.00 97.75 99 VAL A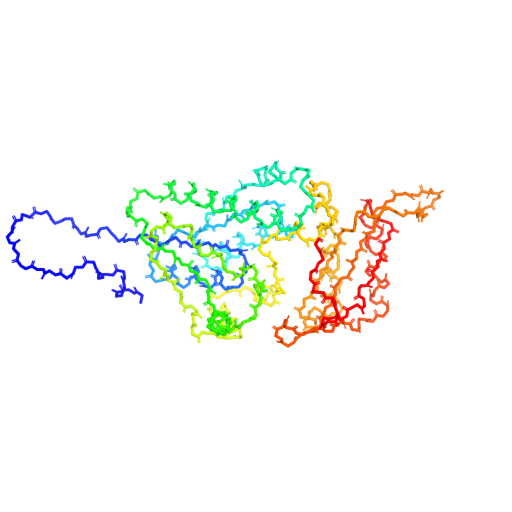 N 1
ATOM 741 C CA . VAL A 1 99 ? 3.703 18.461 -4.120 1.00 97.75 99 VAL A CA 1
ATOM 742 C C . VAL A 1 99 ? 4.753 17.467 -4.591 1.00 97.75 99 VAL A C 1
ATOM 744 O O . VAL A 1 99 ? 4.424 16.399 -5.093 1.00 97.75 99 VAL A O 1
ATOM 747 N N . ARG A 1 100 ? 6.028 17.816 -4.412 1.00 96.69 100 ARG A N 1
ATOM 748 C CA . ARG A 1 100 ? 7.167 16.987 -4.837 1.00 96.69 100 ARG A CA 1
ATOM 749 C C . ARG A 1 100 ? 8.029 16.491 -3.685 1.00 96.69 100 ARG A C 1
ATOM 751 O O . ARG A 1 100 ? 8.635 15.435 -3.808 1.00 96.69 100 ARG A O 1
ATOM 758 N N . ASP A 1 101 ? 8.095 17.256 -2.598 1.00 96.12 101 ASP A N 1
ATOM 759 C CA . ASP A 1 101 ? 8.897 16.914 -1.428 1.00 96.12 101 ASP A CA 1
ATOM 760 C C . ASP A 1 101 ? 8.288 15.708 -0.684 1.00 96.12 101 ASP A C 1
ATOM 762 O O . ASP A 1 101 ? 7.091 15.730 -0.372 1.00 96.12 101 ASP A O 1
ATOM 766 N N . PRO A 1 102 ? 9.066 14.647 -0.408 1.00 93.25 102 PRO A N 1
ATOM 767 C CA . PRO A 1 102 ? 8.540 13.416 0.172 1.00 93.25 102 PRO A CA 1
ATOM 768 C C . PRO A 1 102 ? 8.032 13.581 1.606 1.00 93.25 102 PRO A C 1
ATOM 770 O O . PRO A 1 102 ? 6.970 13.051 1.945 1.00 93.25 102 PRO A O 1
ATOM 773 N N . GLU A 1 103 ? 8.699 14.390 2.428 1.00 93.31 103 GLU A N 1
ATOM 774 C CA . GLU A 1 103 ? 8.242 14.675 3.792 1.00 93.31 103 GLU A CA 1
ATOM 775 C C . GLU A 1 103 ? 6.937 15.484 3.783 1.00 93.31 103 GLU A C 1
ATOM 777 O O . GLU A 1 103 ? 6.019 15.220 4.566 1.00 93.31 103 GLU A O 1
ATOM 782 N N . GLN A 1 104 ? 6.790 16.418 2.840 1.00 96.00 104 GLN A N 1
ATOM 783 C CA . GLN A 1 104 ? 5.544 17.140 2.623 1.00 96.00 104 GLN A CA 1
ATOM 784 C C . GLN A 1 104 ? 4.419 16.205 2.154 1.00 96.00 104 GLN A C 1
ATOM 786 O O . GLN A 1 104 ? 3.311 16.306 2.688 1.00 96.00 104 GLN A O 1
ATOM 791 N N . LYS A 1 105 ? 4.686 15.264 1.227 1.00 96.56 105 LYS A N 1
ATOM 792 C CA . LYS A 1 105 ? 3.718 14.219 0.828 1.00 96.56 105 LYS A CA 1
ATOM 793 C C . LYS A 1 105 ? 3.242 13.443 2.062 1.00 96.56 105 LYS A C 1
ATOM 795 O O . LYS A 1 105 ? 2.039 13.359 2.312 1.00 96.56 105 LYS A O 1
ATOM 800 N N . ARG A 1 106 ? 4.176 12.944 2.881 1.00 94.94 106 ARG A N 1
ATOM 801 C CA . ARG A 1 106 ? 3.891 12.195 4.119 1.00 94.94 106 ARG A CA 1
ATOM 802 C C . ARG A 1 106 ? 3.026 12.992 5.093 1.00 94.94 106 ARG A C 1
ATOM 804 O O . ARG A 1 106 ? 2.021 12.473 5.580 1.00 94.94 106 ARG A O 1
ATOM 811 N N . LYS A 1 107 ? 3.380 14.256 5.342 1.00 92.50 107 LYS A N 1
ATOM 812 C CA . LYS A 1 107 ? 2.634 15.142 6.243 1.00 92.50 107 LYS A CA 1
ATOM 813 C C . LYS A 1 107 ? 1.206 15.387 5.753 1.00 92.50 107 LYS A C 1
ATOM 815 O O . LYS A 1 107 ? 0.269 15.224 6.530 1.00 92.50 107 LYS A O 1
ATOM 820 N N . ILE A 1 108 ? 1.034 15.727 4.473 1.00 95.69 108 ILE A N 1
ATOM 821 C CA . ILE A 1 108 ? -0.287 15.963 3.872 1.00 95.69 108 ILE A CA 1
ATOM 822 C C . ILE A 1 108 ? -1.156 14.713 3.989 1.00 95.69 108 ILE A C 1
ATOM 824 O O . ILE A 1 108 ? -2.301 14.808 4.429 1.00 95.69 108 ILE A O 1
ATOM 828 N N . ILE A 1 109 ? -0.615 13.542 3.646 1.00 95.88 109 ILE A N 1
ATOM 829 C CA . ILE A 1 109 ? -1.355 12.279 3.706 1.00 95.88 109 ILE A CA 1
ATOM 830 C C . ILE A 1 109 ? -1.762 11.962 5.148 1.00 95.88 109 ILE A C 1
ATOM 832 O O . ILE A 1 109 ? -2.930 11.670 5.398 1.00 95.88 109 ILE A O 1
ATOM 836 N N . GLY A 1 110 ? -0.838 12.075 6.105 1.00 90.31 110 GLY A N 1
ATOM 837 C CA . GLY A 1 110 ? -1.123 11.822 7.519 1.00 90.31 110 GLY A CA 1
ATOM 838 C C . GLY A 1 110 ? -2.204 12.748 8.084 1.00 90.31 110 GLY A C 1
ATOM 839 O O . GLY A 1 110 ? -3.179 12.279 8.672 1.00 90.31 110 GLY A O 1
ATOM 840 N N . GLU A 1 111 ? -2.083 14.060 7.861 1.00 91.56 111 GLU A N 1
ATOM 841 C CA . GLU A 1 111 ? -3.070 15.043 8.330 1.00 91.56 111 GLU A CA 1
ATOM 842 C C . GLU A 1 111 ? -4.443 14.849 7.674 1.00 91.56 111 GLU A C 1
ATOM 844 O O . GLU A 1 111 ? -5.474 14.948 8.343 1.00 91.56 111 GLU A O 1
ATOM 849 N N . THR A 1 112 ? -4.470 14.567 6.370 1.00 94.50 112 THR A N 1
ATOM 850 C CA . THR A 1 112 ? -5.715 14.351 5.618 1.00 94.50 112 THR A CA 1
ATOM 851 C C . THR A 1 112 ? -6.414 13.083 6.084 1.00 94.50 112 THR A C 1
ATOM 853 O O . THR A 1 112 ? -7.617 13.106 6.334 1.00 94.50 112 THR A O 1
ATOM 856 N N . PHE A 1 113 ? -5.662 12.002 6.306 1.00 92.94 113 PHE A N 1
ATOM 857 C CA . PHE A 1 113 ? -6.203 10.760 6.849 1.00 92.94 113 PHE A CA 1
ATOM 858 C C . PHE A 1 113 ? -6.894 10.986 8.192 1.00 92.94 113 PHE A C 1
ATOM 860 O O . PHE A 1 113 ? -8.044 10.587 8.357 1.00 92.94 113 PHE A O 1
ATOM 867 N N . ILE A 1 114 ? -6.240 11.688 9.124 1.00 86.44 114 ILE A N 1
ATOM 868 C CA . ILE A 1 114 ? -6.820 11.990 10.439 1.00 86.44 114 ILE A CA 1
ATOM 869 C C . ILE A 1 114 ? -8.119 12.796 10.293 1.00 86.44 114 ILE A C 1
ATOM 871 O O . ILE A 1 114 ? -9.114 12.466 10.939 1.00 86.44 114 ILE A O 1
ATOM 875 N N . LYS A 1 115 ? -8.150 13.810 9.416 1.00 89.31 115 LYS A N 1
ATOM 876 C CA . LYS A 1 115 ? -9.351 14.628 9.163 1.00 89.31 115 LYS A CA 1
ATOM 877 C C . LYS A 1 115 ? -10.507 13.806 8.595 1.00 89.31 115 LYS A C 1
ATOM 879 O O . LYS A 1 115 ? -11.633 13.925 9.077 1.00 89.31 115 LYS A O 1
ATOM 884 N N . VAL A 1 116 ? -10.245 12.976 7.585 1.00 91.56 116 VAL A N 1
ATOM 885 C CA . VAL A 1 116 ? -11.259 12.110 6.962 1.00 91.56 116 VAL A CA 1
ATOM 886 C C . VAL A 1 116 ? -11.793 11.106 7.979 1.00 91.56 116 VAL A C 1
ATOM 888 O O . VAL A 1 116 ? -13.006 10.946 8.110 1.00 91.56 116 VAL A O 1
ATOM 891 N N . PHE A 1 117 ? -10.893 10.480 8.733 1.00 85.44 117 PHE A N 1
ATOM 892 C CA . PHE A 1 117 ? -11.226 9.490 9.746 1.00 85.44 117 PHE A CA 1
ATOM 893 C C . PHE A 1 117 ? -12.081 10.080 10.872 1.00 85.44 117 PHE A C 1
ATOM 895 O O . PHE A 1 117 ? -13.110 9.512 11.226 1.00 85.44 117 PHE A O 1
ATOM 902 N N . GLU A 1 118 ? -11.721 11.258 11.387 1.00 81.06 118 GLU A N 1
ATOM 903 C CA . GLU A 1 118 ? -12.505 11.957 12.410 1.00 81.06 118 GLU A CA 1
ATOM 904 C C . GLU A 1 118 ? -13.878 12.396 11.875 1.00 81.06 118 GLU A C 1
ATOM 906 O O . GLU A 1 118 ? -14.903 12.217 12.541 1.00 81.06 118 GLU A O 1
ATOM 911 N N . ARG A 1 119 ? -13.910 12.958 10.658 1.00 88.00 119 ARG A N 1
ATOM 912 C CA . ARG A 1 119 ? -15.148 13.366 9.984 1.00 88.00 119 ARG A CA 1
ATOM 913 C C . ARG A 1 119 ? -16.100 12.187 9.840 1.00 88.00 119 ARG A C 1
ATOM 915 O O . ARG A 1 119 ? -17.296 12.357 10.063 1.00 88.00 119 ARG A O 1
ATOM 922 N N . GLU A 1 120 ? -15.586 11.015 9.483 1.00 89.06 120 GLU A N 1
ATOM 923 C CA . GLU A 1 120 ? -16.409 9.821 9.346 1.00 89.06 120 GLU A CA 1
ATOM 924 C C . GLU A 1 120 ? -16.835 9.260 10.705 1.00 89.06 120 GLU A C 1
ATOM 926 O O . GLU A 1 120 ? -18.019 8.993 10.908 1.00 89.06 120 GLU A O 1
ATOM 931 N N . ALA A 1 121 ? -15.923 9.176 11.675 1.00 82.50 121 ALA A N 1
ATOM 932 C CA . ALA A 1 121 ? -16.235 8.716 13.026 1.00 82.50 121 ALA A CA 1
ATOM 933 C C . ALA A 1 121 ? -17.402 9.502 13.653 1.00 82.50 121 ALA A C 1
ATOM 935 O O . ALA A 1 121 ? -18.300 8.909 14.250 1.00 82.50 121 ALA A O 1
ATOM 936 N N . LYS A 1 122 ? -17.452 10.827 13.448 1.00 82.94 122 LYS A N 1
ATOM 937 C CA . LYS A 1 122 ? -18.552 11.685 13.926 1.00 82.94 122 LYS A CA 1
ATOM 938 C C . LYS A 1 122 ? -19.914 11.321 13.332 1.00 82.94 122 LYS A C 1
ATOM 940 O O . LYS A 1 122 ? -20.911 11.427 14.039 1.00 82.94 122 LYS A O 1
ATOM 945 N N . LYS A 1 123 ? -19.982 10.880 12.070 1.00 86.12 123 LYS A N 1
ATOM 946 C CA . LYS A 1 123 ? -21.253 10.500 11.422 1.00 86.12 123 LYS A CA 1
ATOM 947 C C . LYS A 1 123 ? -21.841 9.221 12.011 1.00 86.12 123 LYS A C 1
ATOM 949 O O . LYS A 1 123 ? -23.057 9.101 12.125 1.00 86.12 123 LYS A O 1
ATOM 954 N N . HIS A 1 124 ? -20.978 8.282 12.393 1.00 79.12 124 HIS A N 1
ATOM 955 C CA . HIS A 1 124 ? -21.382 6.978 12.933 1.00 79.12 124 HIS A CA 1
ATOM 956 C C . HIS A 1 124 ? -21.507 6.969 14.456 1.00 79.12 124 HIS A C 1
ATOM 958 O O . HIS A 1 124 ? -21.875 5.953 15.047 1.00 79.12 124 HIS A O 1
ATOM 964 N N . ASN A 1 125 ? -21.271 8.112 15.103 1.00 74.06 125 ASN A N 1
ATOM 965 C CA . ASN A 1 125 ? -21.499 8.285 16.529 1.00 74.06 125 ASN A CA 1
ATOM 966 C C . ASN A 1 125 ? -22.980 8.556 16.845 1.00 74.06 125 ASN A C 1
ATOM 968 O O . ASN A 1 125 ? -23.350 9.626 17.324 1.00 74.06 125 ASN A O 1
ATOM 972 N N . THR A 1 126 ? -23.845 7.595 16.523 1.00 61.91 126 THR A N 1
ATOM 973 C CA . THR A 1 126 ? -25.304 7.761 16.612 1.00 61.91 126 THR A CA 1
ATOM 974 C C . THR A 1 126 ? -25.866 7.494 18.007 1.00 61.91 126 THR A C 1
ATOM 976 O O . THR A 1 126 ? -26.869 8.096 18.367 1.00 61.91 126 THR A O 1
ATOM 979 N N . ASN A 1 127 ? -25.222 6.627 18.799 1.00 62.62 127 ASN A N 1
ATOM 980 C CA . ASN A 1 127 ? -25.636 6.252 20.155 1.00 62.62 127 ASN A CA 1
ATOM 981 C C . ASN A 1 127 ? -24.410 5.846 20.991 1.00 62.62 127 ASN A C 1
ATOM 983 O O . ASN A 1 127 ? -23.948 4.707 20.902 1.00 62.62 127 ASN A O 1
ATOM 987 N N . GLY A 1 128 ? -23.884 6.769 21.794 1.00 63.78 128 GLY A N 1
ATOM 988 C CA . GLY A 1 128 ? -22.710 6.554 22.647 1.00 63.78 128 GLY A CA 1
ATOM 989 C C . GLY A 1 128 ? -21.665 7.653 22.483 1.00 63.78 128 GLY A C 1
ATOM 990 O O . GLY A 1 128 ? -21.747 8.481 21.583 1.00 63.78 128 GLY A O 1
ATOM 991 N N . GLU A 1 129 ? -20.694 7.689 23.386 1.00 81.38 129 GLU A N 1
ATOM 992 C CA . GLU A 1 129 ? -19.493 8.507 23.227 1.00 81.38 129 GLU A CA 1
ATOM 993 C C . GLU A 1 129 ? -18.393 7.622 22.630 1.00 81.38 129 GLU A C 1
ATOM 995 O O . GLU A 1 129 ? -18.151 6.511 23.124 1.00 81.38 129 GLU A O 1
ATOM 1000 N N . ILE A 1 130 ? -17.733 8.087 21.563 1.00 83.12 130 ILE A N 1
ATOM 1001 C CA . ILE A 1 130 ? -16.483 7.471 21.105 1.00 83.12 130 ILE A CA 1
ATOM 1002 C C . ILE A 1 130 ? -15.421 7.840 22.129 1.00 83.12 130 ILE A C 1
ATOM 1004 O O . ILE A 1 130 ? -14.951 8.974 22.167 1.00 83.12 130 ILE A O 1
ATOM 1008 N N . LYS A 1 131 ? -15.075 6.875 22.975 1.00 85.00 131 LYS A N 1
ATOM 1009 C CA . LYS A 1 131 ? -14.096 7.065 24.045 1.00 85.00 131 LYS A CA 1
ATOM 1010 C C . LYS A 1 131 ? -12.743 6.453 23.695 1.00 85.00 131 LYS A C 1
ATOM 1012 O O . LYS A 1 131 ? -11.713 6.941 24.150 1.00 85.00 131 LYS A O 1
ATOM 1017 N N . PHE A 1 132 ? -12.748 5.405 22.875 1.00 88.38 132 PHE A N 1
ATOM 1018 C CA . PHE A 1 132 ? -11.572 4.583 22.637 1.00 88.38 132 PHE A CA 1
ATOM 1019 C C . PHE A 1 132 ? -11.135 4.594 21.176 1.00 88.38 132 PHE A C 1
ATOM 1021 O O . PHE A 1 132 ? -11.976 4.559 20.274 1.00 88.38 132 PHE A O 1
ATOM 1028 N N . LEU A 1 133 ? -9.821 4.545 20.961 1.00 89.44 133 LEU A N 1
ATOM 1029 C CA . LEU A 1 133 ? -9.213 4.266 19.665 1.00 89.44 133 LEU A CA 1
ATOM 1030 C C . LEU A 1 133 ? -8.419 2.962 19.736 1.00 89.44 133 LEU A C 1
ATOM 1032 O O . LEU A 1 133 ? -7.510 2.820 20.549 1.00 89.44 133 LEU A O 1
ATOM 1036 N N . ALA A 1 134 ? -8.742 2.028 18.853 1.00 90.88 134 ALA A N 1
ATOM 1037 C CA . ALA A 1 134 ? -8.032 0.773 18.711 1.00 90.88 134 ALA A CA 1
ATOM 1038 C C . ALA A 1 134 ? -6.881 0.871 17.704 1.00 90.88 134 ALA A C 1
ATOM 1040 O O . ALA A 1 134 ? -7.070 1.359 16.586 1.00 90.88 134 ALA A O 1
ATOM 1041 N N . GLN A 1 135 ? -5.719 0.338 18.079 1.00 85.56 135 GLN A N 1
ATOM 1042 C CA . GLN A 1 135 ? -4.528 0.262 17.235 1.00 85.56 135 GLN A CA 1
ATOM 1043 C C . GLN A 1 135 ? -3.953 -1.158 17.217 1.00 85.56 135 GLN A C 1
ATOM 1045 O O . GLN A 1 135 ? -4.049 -1.907 18.188 1.00 85.56 135 GLN A O 1
ATOM 1050 N N . GLY A 1 136 ? -3.350 -1.519 16.084 1.00 85.31 136 GLY A N 1
ATOM 1051 C CA . GLY A 1 136 ? -2.647 -2.788 15.878 1.00 85.31 136 GLY A CA 1
ATOM 1052 C C . GLY A 1 136 ? -1.178 -2.758 16.281 1.00 85.31 136 GLY A C 1
ATOM 1053 O O . GLY A 1 136 ? -0.400 -3.470 15.664 1.00 85.31 136 GLY A O 1
ATOM 1054 N N . THR A 1 137 ? -0.798 -1.923 17.253 1.00 82.56 137 THR A N 1
ATOM 1055 C CA . THR A 1 137 ? 0.583 -1.817 17.744 1.00 82.56 137 THR A CA 1
ATOM 1056 C C . THR A 1 137 ? 1.081 -3.178 18.227 1.00 82.56 137 THR A C 1
ATOM 1058 O O . THR A 1 137 ? 0.406 -3.820 19.037 1.00 82.56 137 THR A O 1
ATOM 1061 N N . LEU A 1 138 ? 2.249 -3.604 17.742 1.00 81.88 138 LEU A N 1
ATOM 1062 C CA . LEU A 1 138 ? 2.868 -4.887 18.082 1.00 81.88 138 LEU A CA 1
ATOM 1063 C C . LEU A 1 138 ? 3.997 -4.721 19.104 1.00 81.88 138 LEU A C 1
ATOM 1065 O O . LEU A 1 138 ? 4.489 -3.616 19.345 1.00 81.88 138 LEU A O 1
ATOM 1069 N N . TYR A 1 139 ? 4.462 -5.833 19.675 1.00 78.25 139 TYR A N 1
ATOM 1070 C CA . TYR A 1 139 ? 5.554 -5.820 20.653 1.00 78.25 139 TYR A CA 1
ATOM 1071 C C . TYR A 1 139 ? 6.873 -5.216 20.119 1.00 78.25 139 TYR A C 1
ATOM 1073 O O . TYR A 1 139 ? 7.478 -4.405 20.832 1.00 78.25 139 TYR A O 1
ATOM 1081 N N . PRO A 1 140 ? 7.311 -5.492 18.868 1.00 73.75 140 PRO A N 1
ATOM 1082 C CA . PRO A 1 140 ? 8.486 -4.833 18.290 1.00 73.75 140 PRO A CA 1
ATOM 1083 C C . PRO A 1 140 ? 8.376 -3.301 18.239 1.00 73.75 140 PRO A C 1
ATOM 1085 O O . PRO A 1 140 ? 9.351 -2.614 18.546 1.00 73.75 140 PRO A O 1
ATOM 1088 N N . ASP A 1 141 ? 7.189 -2.759 17.945 1.00 75.75 141 ASP A N 1
ATOM 1089 C CA . ASP A 1 141 ? 6.957 -1.307 17.875 1.00 75.75 141 ASP A CA 1
ATOM 1090 C C . ASP A 1 141 ? 7.175 -0.642 19.246 1.00 75.75 141 ASP A C 1
ATOM 1092 O O . ASP A 1 141 ? 7.735 0.453 19.360 1.00 75.75 141 ASP A O 1
ATOM 1096 N N . VAL A 1 142 ? 6.776 -1.332 20.319 1.00 68.94 142 VAL A N 1
ATOM 1097 C CA . VAL A 1 142 ? 6.978 -0.868 21.695 1.00 68.94 142 VAL A CA 1
ATOM 1098 C C . VAL A 1 142 ? 8.468 -0.818 22.033 1.00 68.94 142 VAL A C 1
ATOM 1100 O O . VAL A 1 142 ? 8.928 0.186 22.581 1.00 68.94 142 VAL A O 1
ATOM 1103 N N . ILE A 1 143 ? 9.239 -1.850 21.678 1.00 65.38 143 ILE A N 1
ATOM 1104 C CA . ILE A 1 143 ? 10.689 -1.892 21.927 1.00 65.38 143 ILE A CA 1
ATOM 1105 C C . ILE A 1 143 ? 11.404 -0.767 21.170 1.00 65.38 143 ILE A C 1
ATOM 1107 O O . ILE A 1 143 ? 12.243 -0.078 21.763 1.00 65.38 143 ILE A O 1
ATOM 1111 N N . GLU A 1 144 ? 11.056 -0.537 19.899 1.00 60.81 144 GLU A N 1
ATOM 1112 C CA . GLU A 1 144 ? 11.609 0.567 19.105 1.00 60.81 144 GLU A CA 1
ATOM 1113 C C . GLU A 1 144 ? 11.302 1.926 19.757 1.00 60.81 144 GLU A C 1
ATOM 1115 O O . GLU A 1 144 ? 12.197 2.750 19.934 1.00 60.81 144 GLU A O 1
ATOM 1120 N N . SER A 1 145 ? 10.071 2.154 20.222 1.00 57.94 145 SER A N 1
ATOM 1121 C CA . SER A 1 145 ? 9.693 3.430 20.851 1.00 57.94 145 SER A CA 1
ATOM 1122 C C . SER A 1 145 ? 10.417 3.723 22.180 1.00 57.94 145 SER A C 1
ATOM 1124 O O . SER A 1 145 ? 10.688 4.881 22.505 1.00 57.94 145 SER A O 1
ATOM 1126 N N . VAL A 1 146 ? 10.767 2.687 22.952 1.00 51.38 146 VAL A N 1
ATOM 1127 C CA . VAL A 1 146 ? 11.478 2.827 24.237 1.00 51.38 146 VAL A CA 1
ATOM 1128 C C . VAL A 1 146 ? 12.976 3.066 24.026 1.00 51.38 146 VAL A C 1
ATOM 1130 O O . VAL A 1 146 ? 13.592 3.831 24.772 1.00 51.38 146 VAL A O 1
ATOM 1133 N N . SER A 1 147 ? 13.560 2.448 22.998 1.00 42.97 147 SER A N 1
ATOM 1134 C CA . SER A 1 147 ? 14.998 2.503 22.704 1.00 42.97 147 SER A CA 1
ATOM 1135 C C . SER A 1 147 ? 15.453 3.818 22.047 1.00 42.97 147 SER A C 1
ATOM 1137 O O . SER A 1 147 ? 16.617 4.197 22.181 1.00 42.97 147 SER A O 1
ATOM 1139 N N . VAL A 1 148 ? 14.537 4.597 21.456 1.00 42.72 148 VAL A N 1
ATOM 1140 C CA . VAL A 1 148 ? 14.807 5.923 20.848 1.00 42.72 148 VAL A CA 1
ATOM 1141 C C . VAL A 1 148 ? 15.063 7.044 21.881 1.00 42.72 148 VAL A C 1
ATOM 1143 O O . VAL A 1 148 ? 15.412 8.162 21.516 1.00 42.72 148 VAL A O 1
ATOM 1146 N N . LYS A 1 149 ? 15.008 6.778 23.197 1.00 35.78 149 LYS A N 1
ATOM 1147 C CA . LYS A 1 149 ? 15.393 7.762 24.241 1.00 35.78 149 LYS A CA 1
ATOM 1148 C C . LYS A 1 149 ? 16.916 8.011 24.377 1.00 35.78 149 LYS A C 1
ATOM 1150 O O . LYS A 1 149 ? 17.336 8.664 25.331 1.00 35.78 149 LYS A O 1
ATOM 1155 N N . GLY A 1 150 ? 17.744 7.513 23.453 1.00 36.91 150 GLY A N 1
ATOM 1156 C CA . GLY A 1 150 ? 19.174 7.845 23.314 1.00 36.91 150 GLY A CA 1
ATOM 1157 C C . GLY A 1 150 ? 19.439 8.948 22.269 1.00 36.91 150 GLY A C 1
ATOM 1158 O O . GLY A 1 150 ? 18.526 9.329 21.545 1.00 36.91 150 GLY A O 1
ATOM 1159 N N . PRO A 1 151 ? 20.675 9.481 22.140 1.00 30.22 151 PRO A N 1
ATOM 1160 C CA . PRO A 1 151 ? 20.996 10.666 21.330 1.00 30.22 151 PRO A CA 1
ATOM 1161 C C . PRO A 1 151 ? 21.047 10.390 19.812 1.00 30.22 151 PRO A C 1
ATOM 1163 O O . PRO A 1 151 ? 21.885 10.941 19.098 1.00 30.22 151 PRO A O 1
ATOM 1166 N N . SER A 1 152 ? 20.173 9.530 19.288 1.00 32.97 152 SER A N 1
ATOM 1167 C CA . SER A 1 152 ? 20.005 9.365 17.848 1.00 32.97 152 SER A CA 1
ATOM 1168 C C . SER A 1 152 ? 19.026 10.419 17.347 1.00 32.97 152 SER A C 1
ATOM 1170 O O . SER A 1 152 ? 17.865 10.439 17.756 1.00 32.97 152 SER A O 1
ATOM 1172 N N . LYS A 1 153 ? 19.500 11.295 16.452 1.00 32.72 153 LYS A N 1
ATOM 1173 C CA . LYS A 1 153 ? 18.649 12.165 15.630 1.00 32.72 153 LYS A CA 1
ATOM 1174 C C . LYS A 1 153 ? 17.435 11.374 15.142 1.00 32.72 153 LYS A C 1
ATOM 1176 O O . LYS A 1 153 ? 17.593 10.236 14.716 1.00 32.72 153 LYS A O 1
ATOM 1181 N N . THR A 1 154 ? 16.269 12.003 15.228 1.00 33.88 154 THR A N 1
ATOM 1182 C CA . THR A 1 154 ? 14.946 11.579 14.754 1.00 33.88 154 THR A CA 1
ATOM 1183 C C . THR A 1 154 ? 15.020 10.848 13.410 1.00 33.88 154 THR A C 1
ATOM 1185 O O . THR A 1 154 ? 14.917 11.450 12.346 1.00 33.88 154 THR A O 1
ATOM 1188 N N . ILE A 1 155 ? 15.226 9.535 13.455 1.00 34.78 155 ILE A N 1
ATOM 1189 C CA . ILE A 1 155 ? 15.167 8.636 12.306 1.00 34.78 155 ILE A CA 1
ATOM 1190 C C . ILE A 1 155 ? 13.974 7.727 12.582 1.00 34.78 155 ILE A C 1
ATOM 1192 O O . ILE A 1 155 ? 13.961 7.036 13.597 1.00 34.78 155 ILE A O 1
ATOM 1196 N N . LYS A 1 156 ? 13.006 7.758 11.658 1.00 33.25 156 LYS A N 1
ATOM 1197 C CA . LYS A 1 156 ? 11.655 7.160 11.675 1.00 33.25 156 LYS A CA 1
ATOM 1198 C C . LYS A 1 156 ? 10.549 8.120 12.134 1.00 33.25 156 LYS A C 1
ATOM 1200 O O . LYS A 1 156 ? 10.146 8.172 13.293 1.00 33.25 156 LYS A O 1
ATOM 1205 N N . SER A 1 157 ? 9.999 8.844 11.162 1.00 33.12 157 SER A N 1
ATOM 1206 C CA . SER A 1 157 ? 8.674 9.455 11.231 1.00 33.12 157 SER A CA 1
ATOM 1207 C C . SER A 1 157 ? 7.595 8.357 11.133 1.00 33.12 157 SER A C 1
ATOM 1209 O O . SER A 1 157 ? 7.146 7.985 10.059 1.00 33.12 157 SER A O 1
ATOM 1211 N N . HIS A 1 158 ? 7.203 7.836 12.298 1.00 38.25 158 HIS A N 1
ATOM 1212 C CA . HIS A 1 158 ? 5.882 7.273 12.617 1.00 38.25 158 HIS A CA 1
ATOM 1213 C C . HIS A 1 158 ? 5.296 6.220 11.654 1.00 38.25 158 HIS A C 1
ATOM 1215 O O . HIS A 1 158 ? 4.441 6.519 10.819 1.00 38.25 158 HIS A O 1
ATOM 1221 N N . HIS A 1 159 ? 5.661 4.954 11.863 1.00 40.97 159 HIS A N 1
ATOM 1222 C CA . HIS A 1 159 ? 4.787 3.833 11.515 1.00 40.97 159 HIS A CA 1
ATOM 1223 C C . HIS A 1 159 ? 3.935 3.490 12.744 1.00 40.97 159 HIS A C 1
ATOM 1225 O O . HIS A 1 159 ? 4.454 3.438 13.853 1.00 40.97 159 HIS A O 1
ATOM 1231 N N . ASN A 1 160 ? 2.633 3.308 12.515 1.00 40.84 160 ASN A N 1
ATOM 1232 C CA . ASN A 1 160 ? 1.521 3.367 13.473 1.00 40.84 160 ASN A CA 1
ATOM 1233 C C . ASN A 1 160 ? 1.187 4.806 13.859 1.00 40.84 160 ASN A C 1
ATOM 1235 O O . ASN A 1 160 ? 1.941 5.445 14.580 1.00 40.84 160 ASN A O 1
ATOM 1239 N N . VAL A 1 161 ? 0.080 5.298 13.277 1.00 41.62 161 VAL A N 1
ATOM 1240 C CA . VAL A 1 161 ? -0.554 6.619 13.451 1.00 41.62 161 VAL A CA 1
ATOM 1241 C C . VAL A 1 161 ? 0.200 7.470 14.467 1.00 41.62 161 VAL A C 1
ATOM 1243 O O . VAL A 1 161 ? 0.003 7.307 15.673 1.00 41.62 161 VAL A O 1
ATOM 1246 N N . GLY A 1 162 ? 1.106 8.314 13.955 1.00 41.88 162 GLY A N 1
ATOM 1247 C CA . GLY A 1 162 ? 1.853 9.265 14.769 1.00 41.88 162 GLY A CA 1
ATOM 1248 C C . GLY A 1 162 ? 0.908 9.921 15.761 1.00 41.88 162 GLY A C 1
ATOM 1249 O O . GLY A 1 162 ? -0.221 10.233 15.378 1.00 41.88 162 GLY A O 1
ATOM 1250 N N . GLY A 1 163 ? 1.354 9.983 17.021 1.00 50.97 163 GLY A N 1
ATOM 1251 C CA . GLY A 1 163 ? 0.528 10.244 18.198 1.00 50.97 163 GLY A CA 1
ATOM 1252 C C . GLY A 1 163 ? -0.644 11.157 17.882 1.00 50.97 163 GLY A C 1
ATOM 1253 O O . GLY A 1 163 ? -0.454 12.215 17.278 1.00 50.97 163 GLY A O 1
ATOM 1254 N N . LEU A 1 164 ? -1.849 10.692 18.229 1.00 54.00 164 LEU A N 1
ATOM 1255 C CA . LEU A 1 164 ? -3.090 11.404 17.949 1.00 54.00 164 LEU A CA 1
ATOM 1256 C C . LEU A 1 164 ? -2.905 12.893 18.251 1.00 54.00 164 LEU A C 1
ATOM 1258 O O . LEU A 1 164 ? -2.262 13.211 19.257 1.00 54.00 164 LEU A O 1
ATOM 1262 N N . PRO A 1 165 ? -3.425 13.801 17.407 1.00 55.31 165 PRO A N 1
ATOM 1263 C CA . PRO A 1 165 ? -3.272 15.226 17.655 1.00 55.31 165 PRO A CA 1
ATOM 1264 C C . PRO A 1 165 ? -3.631 15.554 19.107 1.00 55.31 165 PRO A C 1
ATOM 1266 O O . PRO A 1 165 ? -4.587 14.981 19.617 1.00 55.31 165 PRO A O 1
ATOM 1269 N N . GLU A 1 166 ? -2.919 16.471 19.771 1.00 56.09 166 GLU A N 1
ATOM 1270 C CA . GLU A 1 166 ? -3.100 16.739 21.218 1.00 56.09 166 GLU A CA 1
ATOM 1271 C C . GLU A 1 166 ? -4.554 17.049 21.626 1.00 56.09 166 GLU A C 1
ATOM 1273 O O . GLU A 1 166 ? -4.948 16.885 22.779 1.00 56.09 166 GLU A O 1
ATOM 1278 N N . TRP A 1 167 ? -5.377 17.486 20.674 1.00 56.66 167 TRP A N 1
ATOM 1279 C CA . TRP A 1 167 ? -6.798 17.759 20.867 1.00 56.66 167 TRP A CA 1
ATOM 1280 C C . TRP A 1 167 ? -7.698 16.508 20.846 1.00 56.66 167 TRP A C 1
ATOM 1282 O O . TRP A 1 167 ? -8.879 16.602 21.187 1.00 56.66 167 TRP A O 1
ATOM 1292 N N . MET A 1 168 ? -7.176 15.341 20.470 1.00 62.22 168 MET A N 1
ATOM 1293 C CA . MET A 1 168 ? -7.907 14.084 20.346 1.00 62.22 168 MET A CA 1
ATOM 1294 C C . MET A 1 168 ? -7.815 13.283 21.656 1.00 62.22 168 MET A C 1
ATOM 1296 O O . MET A 1 168 ? -6.789 12.705 21.994 1.00 62.22 168 MET A O 1
ATOM 1300 N N . LYS A 1 169 ? -8.919 13.255 22.410 1.00 71.88 169 LYS A N 1
ATOM 1301 C CA . LYS A 1 169 ? -8.996 12.743 23.794 1.00 71.88 169 LYS A CA 1
ATOM 1302 C C . LYS A 1 169 ? -9.300 11.238 23.913 1.00 71.88 169 LYS A C 1
ATOM 1304 O O . LYS A 1 169 ? -9.925 10.828 24.888 1.00 71.88 169 LYS A O 1
ATOM 1309 N N . PHE A 1 170 ? -8.934 10.423 22.924 1.00 79.19 170 PHE A N 1
ATOM 1310 C CA . PHE A 1 170 ? -9.249 8.990 22.961 1.00 79.19 170 PHE A CA 1
ATOM 1311 C C . PHE A 1 170 ? -8.322 8.222 23.909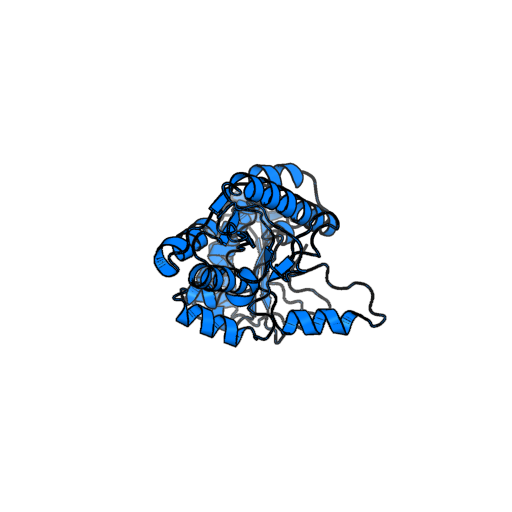 1.00 79.19 170 PHE A C 1
ATOM 1313 O O . PHE A 1 170 ? -7.116 8.452 23.940 1.00 79.19 170 PHE A O 1
ATOM 1320 N N . GLU A 1 171 ? -8.883 7.257 24.636 1.00 85.50 171 GLU A N 1
ATOM 1321 C CA . GLU A 1 171 ? -8.114 6.236 25.350 1.00 85.50 171 GLU A CA 1
ATOM 1322 C C . GLU A 1 171 ? -7.690 5.135 24.359 1.00 85.50 171 GLU A C 1
ATOM 1324 O O . GLU A 1 171 ? -8.512 4.620 23.595 1.00 85.50 171 GLU A O 1
ATOM 1329 N N . LEU A 1 172 ? -6.405 4.776 24.339 1.00 86.00 172 LEU A N 1
ATOM 1330 C CA . LEU A 1 172 ? -5.880 3.782 23.397 1.00 86.00 172 LEU A CA 1
ATOM 1331 C C . LEU A 1 172 ? -6.192 2.348 23.845 1.00 86.00 172 LEU A C 1
ATOM 1333 O O . LEU A 1 172 ? -6.050 2.002 25.018 1.00 86.00 172 LEU A O 1
ATOM 1337 N N . ILE A 1 173 ? -6.569 1.502 22.887 1.00 87.81 173 ILE A N 1
ATOM 1338 C CA . ILE A 1 173 ? -6.701 0.052 23.048 1.00 87.81 173 ILE A CA 1
ATOM 1339 C C . ILE A 1 173 ? -5.743 -0.621 22.062 1.00 87.81 173 ILE A C 1
ATOM 1341 O O . ILE A 1 173 ? -5.905 -0.492 20.852 1.00 87.81 173 ILE A O 1
ATOM 1345 N N . GLU A 1 174 ? -4.777 -1.383 22.571 1.00 90.31 174 GLU A N 1
ATOM 1346 C CA . GLU A 1 174 ? -3.733 -2.035 21.765 1.00 90.31 174 GLU A CA 1
ATOM 1347 C C . GLU A 1 174 ? -3.720 -3.549 22.038 1.00 90.31 174 GLU A C 1
ATOM 1349 O O . GLU A 1 174 ? -2.932 -4.032 22.851 1.00 90.31 174 GLU A O 1
ATOM 1354 N N . PRO A 1 175 ? -4.619 -4.330 21.411 1.00 90.88 175 PRO A N 1
ATOM 1355 C CA . PRO A 1 175 ? -4.825 -5.738 21.767 1.00 90.88 175 PRO A CA 1
ATOM 1356 C C . PRO A 1 175 ? -3.648 -6.650 21.418 1.00 90.88 175 PRO A C 1
ATOM 1358 O O . PRO A 1 175 ? -3.548 -7.742 21.964 1.00 90.88 175 PRO A O 1
ATOM 1361 N N . LEU A 1 176 ? -2.797 -6.222 20.482 1.00 91.75 176 LEU A N 1
ATOM 1362 C CA . LEU A 1 176 ? -1.679 -7.004 19.947 1.00 91.75 176 LEU A CA 1
ATOM 1363 C C . LEU A 1 176 ? -0.328 -6.585 20.541 1.00 91.75 176 LEU A C 1
ATOM 1365 O O . LEU A 1 176 ? 0.711 -7.056 20.089 1.00 91.75 176 LEU A O 1
ATOM 1369 N N . ARG A 1 177 ? -0.336 -5.710 21.555 1.00 89.06 177 ARG A N 1
ATOM 1370 C CA . ARG A 1 177 ? 0.860 -5.058 22.109 1.00 89.06 177 ARG A CA 1
ATOM 1371 C C . ARG A 1 177 ? 1.926 -6.032 22.617 1.00 89.06 177 ARG A C 1
ATOM 1373 O O . ARG A 1 177 ? 3.091 -5.661 22.691 1.00 89.06 177 ARG A O 1
ATOM 1380 N N . GLU A 1 178 ? 1.534 -7.249 22.981 1.00 89.19 178 GLU A N 1
ATOM 1381 C CA . GLU A 1 178 ? 2.420 -8.296 23.508 1.00 89.19 178 GLU A CA 1
ATOM 1382 C C . GLU A 1 178 ? 2.773 -9.374 22.472 1.00 89.19 178 GLU A C 1
ATOM 1384 O O . GLU A 1 178 ? 3.450 -10.335 22.817 1.00 89.19 178 GLU A O 1
ATOM 1389 N N . LEU A 1 179 ? 2.332 -9.225 21.217 1.00 89.69 179 LEU A N 1
ATOM 1390 C CA . LEU A 1 179 ? 2.496 -10.238 20.174 1.00 89.69 179 LEU A CA 1
ATOM 1391 C C . LEU A 1 179 ? 3.560 -9.857 19.140 1.00 89.69 179 LEU A C 1
ATOM 1393 O O . LEU A 1 179 ? 3.734 -8.684 18.784 1.00 89.69 179 LEU A O 1
ATOM 1397 N N . PHE A 1 180 ? 4.218 -10.883 18.602 1.00 89.19 180 PHE A N 1
ATOM 1398 C CA . PHE A 1 180 ? 5.062 -10.823 17.413 1.00 89.19 180 PHE A CA 1
ATOM 1399 C C . PHE A 1 180 ? 4.264 -11.069 16.123 1.00 89.19 180 PHE A C 1
ATOM 1401 O O . PHE A 1 180 ? 3.093 -11.455 16.121 1.00 89.19 180 PHE A O 1
ATOM 1408 N N . LYS A 1 181 ? 4.895 -10.804 14.973 1.00 88.19 181 LYS A N 1
ATOM 1409 C CA . LYS A 1 181 ? 4.217 -10.809 13.667 1.00 88.19 181 LYS A CA 1
ATOM 1410 C C . LYS A 1 181 ? 3.715 -12.194 13.248 1.00 88.19 181 LYS A C 1
ATOM 1412 O O . LYS A 1 181 ? 2.665 -12.304 12.617 1.00 88.19 181 LYS A O 1
ATOM 1417 N N . ASP A 1 182 ? 4.465 -13.238 13.566 1.00 90.38 182 ASP A N 1
ATOM 1418 C CA . ASP A 1 182 ? 4.105 -14.638 13.347 1.00 90.38 182 ASP A CA 1
ATOM 1419 C C . ASP A 1 182 ? 2.899 -15.059 14.197 1.00 90.38 182 ASP A C 1
ATOM 1421 O O . ASP A 1 182 ? 1.974 -15.678 13.669 1.00 90.38 182 ASP A O 1
ATOM 1425 N N . GLU A 1 183 ? 2.844 -14.632 15.460 1.00 93.69 183 GLU A N 1
ATOM 1426 C CA . GLU A 1 183 ? 1.696 -14.859 16.348 1.00 93.69 183 GLU A CA 1
ATOM 1427 C C . GLU A 1 183 ? 0.438 -14.147 15.837 1.00 93.69 183 GLU A C 1
ATOM 1429 O O . GLU A 1 183 ? -0.644 -14.735 15.790 1.00 93.69 183 GLU A O 1
ATOM 1434 N N . VAL A 1 184 ? 0.571 -12.904 15.362 1.00 93.44 184 VAL A N 1
ATOM 1435 C CA . VAL A 1 184 ? -0.548 -12.163 14.757 1.00 93.44 184 VAL A CA 1
ATOM 1436 C C . VAL A 1 184 ? -1.039 -12.836 13.474 1.00 93.44 184 VAL A C 1
ATOM 1438 O O . VAL A 1 184 ? -2.246 -12.894 13.235 1.00 93.44 184 VAL A O 1
ATOM 1441 N N . ARG A 1 185 ? -0.137 -13.391 12.654 1.00 93.69 185 ARG A N 1
ATOM 1442 C CA . ARG A 1 185 ? -0.517 -14.179 11.468 1.00 93.69 185 ARG A CA 1
ATOM 1443 C C . ARG A 1 185 ? -1.246 -15.465 11.850 1.00 93.69 185 ARG A C 1
ATOM 1445 O O . ARG A 1 185 ? -2.252 -15.791 11.222 1.00 93.69 185 ARG A O 1
ATOM 1452 N N . ALA A 1 186 ? -0.768 -16.181 12.868 1.00 95.06 186 ALA A N 1
ATOM 1453 C CA . ALA A 1 186 ? -1.437 -17.372 13.384 1.00 95.06 186 ALA A CA 1
ATOM 1454 C C . ALA A 1 186 ? -2.853 -17.039 13.876 1.00 95.06 186 ALA A C 1
ATOM 1456 O O . ALA A 1 186 ? -3.814 -17.687 13.463 1.00 95.06 186 ALA A O 1
ATOM 1457 N N . LEU A 1 187 ? -2.992 -15.954 14.642 1.00 95.00 187 LEU A N 1
ATOM 1458 C CA . LEU A 1 187 ? -4.284 -15.465 15.108 1.00 95.00 187 LEU A CA 1
ATOM 1459 C C . LEU A 1 187 ? -5.197 -15.067 13.943 1.00 95.00 187 LEU A C 1
ATOM 1461 O O . LEU A 1 187 ? -6.360 -15.453 13.905 1.00 95.00 187 LEU A O 1
ATOM 1465 N N . GLY A 1 188 ? -4.678 -14.352 12.944 1.00 94.94 188 GLY A N 1
ATOM 1466 C CA . GLY A 1 188 ? -5.436 -14.014 11.740 1.00 94.94 188 GLY A CA 1
ATOM 1467 C C . GLY A 1 188 ? -5.961 -15.246 10.994 1.00 94.94 188 GLY A C 1
ATOM 1468 O O . GLY A 1 188 ? -7.103 -15.236 10.527 1.00 94.94 188 GLY A O 1
ATOM 1469 N N . ARG A 1 189 ? -5.185 -16.337 10.952 1.00 95.50 189 ARG A N 1
ATOM 1470 C CA . ARG A 1 189 ? -5.611 -17.616 10.366 1.00 95.50 189 ARG A CA 1
ATOM 1471 C C . ARG A 1 189 ? -6.765 -18.246 11.144 1.00 95.50 189 ARG A C 1
ATOM 1473 O O . ARG A 1 189 ? -7.756 -18.642 10.536 1.00 95.50 189 ARG A O 1
ATOM 1480 N N . GLU A 1 190 ? -6.692 -18.268 12.474 1.00 95.62 190 GLU A N 1
ATOM 1481 C CA . GLU A 1 190 ? -7.792 -18.739 13.334 1.00 95.62 190 GLU A CA 1
ATOM 1482 C C . GLU A 1 190 ? -9.054 -17.870 13.214 1.00 95.62 190 GLU A C 1
ATOM 1484 O O . GLU A 1 190 ? -10.184 -18.349 13.342 1.00 95.62 190 GLU A O 1
ATOM 1489 N N . LEU A 1 191 ? -8.879 -16.577 12.935 1.00 93.69 191 LEU A N 1
ATOM 1490 C CA . LEU A 1 191 ? -9.978 -15.644 12.701 1.00 93.69 191 LEU A CA 1
ATOM 1491 C C . LEU A 1 191 ? -10.621 -15.792 11.311 1.00 93.69 191 LEU A C 1
ATOM 1493 O O . LEU A 1 191 ? -11.689 -15.217 11.093 1.00 93.69 191 LEU A O 1
ATOM 1497 N N . GLY A 1 192 ? -10.030 -16.590 10.414 1.00 92.81 192 GLY A N 1
ATOM 1498 C CA . GLY A 1 192 ? -10.553 -16.883 9.079 1.00 92.81 192 GLY A CA 1
ATOM 1499 C C . GLY A 1 192 ? -10.021 -15.975 7.968 1.00 92.81 192 GLY A C 1
ATOM 1500 O O . GLY A 1 192 ? -10.600 -15.952 6.881 1.00 92.81 192 GLY A O 1
ATOM 1501 N N . MET A 1 193 ? -8.945 -15.217 8.208 1.00 93.94 193 MET A N 1
ATOM 1502 C CA . MET A 1 193 ? -8.311 -14.410 7.162 1.00 93.94 193 MET A CA 1
ATOM 1503 C C . MET A 1 193 ? -7.721 -15.305 6.056 1.00 93.94 193 MET A C 1
ATOM 1505 O O . MET A 1 193 ? -7.100 -16.323 6.367 1.00 93.94 193 MET A O 1
ATOM 1509 N N . PRO A 1 194 ? -7.856 -14.928 4.771 1.00 92.38 194 PRO A N 1
ATOM 1510 C CA . PRO A 1 194 ? -7.196 -15.636 3.677 1.00 92.38 194 PRO A CA 1
ATOM 1511 C C . PRO A 1 194 ? -5.671 -15.626 3.826 1.00 92.38 194 PRO A C 1
ATOM 1513 O O . PRO A 1 194 ? -5.086 -14.588 4.137 1.00 92.38 194 PRO A O 1
ATOM 1516 N N . GLU A 1 195 ? -5.016 -16.745 3.507 1.00 91.31 195 GLU A N 1
ATOM 1517 C CA . GLU A 1 195 ? -3.548 -16.853 3.558 1.00 91.31 195 GLU A CA 1
ATOM 1518 C C . GLU A 1 195 ? -2.870 -15.793 2.676 1.00 91.31 195 GLU A C 1
ATOM 1520 O O . GLU A 1 195 ? -1.905 -15.151 3.088 1.00 91.31 195 GLU A O 1
ATOM 1525 N N . SER A 1 196 ? -3.457 -15.514 1.507 1.00 88.75 196 SER A N 1
ATOM 1526 C CA . SER A 1 196 ? -2.995 -14.472 0.587 1.00 88.75 196 SER A CA 1
ATOM 1527 C C . SER A 1 196 ? -3.040 -13.060 1.169 1.00 88.75 196 SER A C 1
ATOM 1529 O O . SER A 1 196 ? -2.375 -12.191 0.626 1.00 88.75 196 SER A O 1
ATOM 1531 N N . MET A 1 197 ? -3.799 -12.811 2.244 1.00 90.12 197 MET A N 1
ATOM 1532 C CA . MET A 1 197 ? -3.817 -11.537 2.975 1.00 90.12 197 MET A CA 1
ATOM 1533 C C . MET A 1 197 ? -2.839 -11.541 4.155 1.00 90.12 197 MET A C 1
ATOM 1535 O O . MET A 1 197 ? -2.207 -10.521 4.425 1.00 90.12 197 MET A O 1
ATOM 1539 N N . LEU A 1 198 ? -2.678 -12.685 4.830 1.00 91.94 198 LEU A N 1
ATOM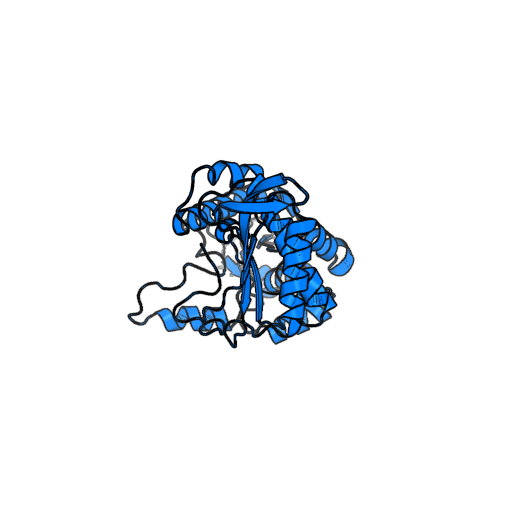 1540 C CA . LEU A 1 198 ? -1.757 -12.866 5.963 1.00 91.94 198 LEU A CA 1
ATOM 1541 C C . LEU A 1 198 ? -0.283 -12.762 5.557 1.00 91.94 198 LEU A C 1
ATOM 1543 O O . LEU A 1 198 ? 0.542 -12.220 6.303 1.00 91.94 198 LEU A O 1
ATOM 1547 N N . MET A 1 199 ? 0.035 -13.278 4.372 1.00 90.75 199 MET A N 1
ATOM 1548 C CA . MET A 1 199 ? 1.404 -13.385 3.871 1.00 90.75 199 MET A CA 1
ATOM 1549 C C . MET A 1 199 ? 1.830 -12.208 2.991 1.00 90.75 199 MET A C 1
ATOM 1551 O O . MET A 1 199 ? 2.959 -12.187 2.513 1.00 90.75 199 MET A O 1
ATOM 1555 N N . ARG A 1 200 ? 0.979 -11.187 2.814 1.00 91.62 200 ARG A N 1
ATOM 1556 C CA . ARG A 1 200 ? 1.333 -10.016 1.997 1.00 91.62 200 ARG A CA 1
ATOM 1557 C C . ARG A 1 200 ? 2.545 -9.301 2.566 1.00 91.62 200 ARG A C 1
ATOM 1559 O O . ARG A 1 200 ? 2.663 -9.098 3.779 1.00 91.62 200 ARG A O 1
ATOM 1566 N N . HIS A 1 201 ? 3.389 -8.836 1.657 1.00 92.94 201 HIS A N 1
ATOM 1567 C CA . HIS A 1 201 ? 4.447 -7.894 1.978 1.00 92.94 201 HIS A CA 1
ATOM 1568 C C . HIS A 1 201 ? 3.876 -6.617 2.609 1.00 92.94 201 HIS A C 1
ATOM 1570 O O . HIS A 1 201 ? 2.751 -6.202 2.281 1.00 92.94 201 HIS A O 1
ATOM 1576 N N . PRO A 1 202 ? 4.647 -5.969 3.500 1.00 89.12 202 PRO A N 1
ATOM 1577 C CA . PRO A 1 202 ? 4.244 -4.709 4.102 1.00 89.12 202 PRO A CA 1
ATOM 1578 C C . PRO A 1 202 ? 4.000 -3.639 3.031 1.00 89.12 202 PRO A C 1
ATOM 1580 O O . PRO A 1 202 ? 4.701 -3.556 2.017 1.00 89.12 202 PRO A O 1
ATOM 1583 N N . PHE A 1 203 ? 2.993 -2.802 3.275 1.00 92.00 203 PHE A N 1
ATOM 1584 C CA . PHE A 1 203 ? 2.638 -1.675 2.421 1.00 92.00 203 PHE A CA 1
ATOM 1585 C C . PHE A 1 203 ? 2.684 -0.382 3.246 1.00 92.00 203 PHE A C 1
ATOM 1587 O O . PHE A 1 203 ? 2.114 -0.351 4.342 1.00 92.00 203 PHE A O 1
ATOM 1594 N N . PRO A 1 204 ? 3.386 0.663 2.779 1.00 91.25 204 PRO A N 1
ATOM 1595 C CA . PRO A 1 204 ? 3.579 1.880 3.556 1.00 91.25 204 PRO A CA 1
ATOM 1596 C C . PRO A 1 204 ? 2.268 2.657 3.726 1.00 91.25 204 PRO A C 1
ATOM 1598 O O . PRO A 1 204 ? 1.413 2.654 2.847 1.00 91.25 204 PRO A O 1
ATOM 1601 N N . GLY A 1 205 ? 2.129 3.382 4.842 1.00 89.81 205 GLY A N 1
ATOM 1602 C CA . GLY A 1 205 ? 0.950 4.220 5.116 1.00 89.81 205 GLY A CA 1
ATOM 1603 C C . GLY A 1 205 ? 0.671 5.277 4.032 1.00 89.81 205 GLY A C 1
ATOM 1604 O O . GLY A 1 205 ? -0.467 5.373 3.579 1.00 89.81 205 GLY A O 1
ATOM 1605 N N . PRO A 1 206 ? 1.689 6.018 3.548 1.00 94.12 206 PRO A N 1
ATOM 1606 C CA . PRO A 1 206 ? 1.557 6.900 2.384 1.00 94.12 206 PRO A CA 1
ATOM 1607 C C . PRO A 1 206 ? 1.246 6.193 1.052 1.00 94.12 206 PRO A C 1
ATOM 1609 O O . PRO A 1 206 ? 0.976 6.853 0.049 1.00 94.12 206 PRO A O 1
ATOM 1612 N N . GLY A 1 207 ? 1.293 4.861 1.029 1.00 95.81 207 GLY A N 1
ATOM 1613 C CA . GLY A 1 207 ? 1.011 4.035 -0.133 1.00 95.81 207 GLY A CA 1
ATOM 1614 C C . GLY A 1 207 ? 1.903 4.355 -1.327 1.00 95.81 207 GLY A C 1
ATOM 1615 O O . GLY A 1 207 ? 3.106 4.566 -1.195 1.00 95.81 207 GLY A O 1
ATOM 1616 N N . LEU A 1 208 ? 1.295 4.406 -2.510 1.00 98.25 208 LEU A N 1
ATOM 1617 C CA . LEU A 1 208 ? 1.994 4.645 -3.770 1.00 98.25 208 LEU A CA 1
ATOM 1618 C C . LEU A 1 208 ? 2.561 6.070 -3.910 1.00 98.25 208 LEU A C 1
ATOM 1620 O O . LEU A 1 208 ? 3.401 6.297 -4.775 1.00 98.25 208 LEU A O 1
ATOM 1624 N N . ALA A 1 209 ? 2.170 7.030 -3.061 1.00 97.88 209 ALA A N 1
ATOM 1625 C CA . ALA A 1 209 ? 2.685 8.404 -3.146 1.00 97.88 209 ALA A CA 1
ATOM 1626 C C . ALA A 1 209 ? 4.197 8.506 -2.882 1.00 97.88 209 ALA A C 1
ATOM 1628 O O . ALA A 1 209 ? 4.865 9.401 -3.403 1.00 97.88 209 ALA A O 1
ATOM 1629 N N . ILE A 1 210 ? 4.738 7.582 -2.087 1.00 96.50 210 ILE A N 1
ATOM 1630 C CA . ILE A 1 210 ? 6.179 7.456 -1.837 1.00 96.50 210 ILE A CA 1
ATOM 1631 C C . ILE A 1 210 ? 6.846 6.425 -2.75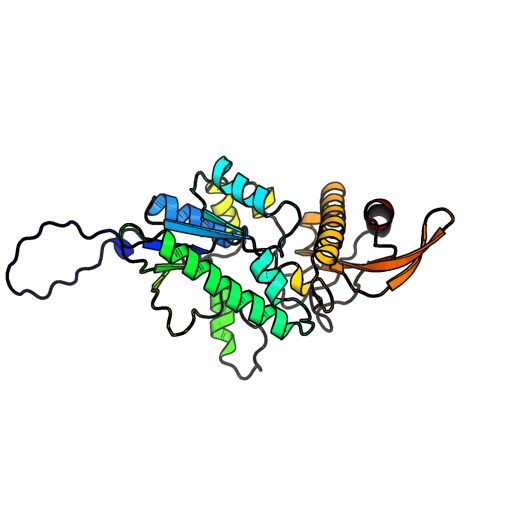3 1.00 96.50 210 ILE A C 1
ATOM 1633 O O . ILE A 1 210 ? 7.924 5.947 -2.454 1.00 96.50 210 ILE A O 1
ATOM 1637 N N . ARG A 1 211 ? 6.169 6.012 -3.825 1.00 98.19 211 ARG A N 1
ATOM 1638 C CA . ARG A 1 211 ? 6.720 5.162 -4.891 1.00 98.19 211 ARG A CA 1
ATOM 1639 C C . ARG A 1 211 ? 6.616 5.842 -6.254 1.00 98.19 211 ARG A C 1
ATOM 1641 O O . ARG A 1 211 ? 6.888 5.231 -7.282 1.00 98.19 211 ARG A O 1
ATOM 1648 N N . ILE A 1 212 ? 6.211 7.108 -6.266 1.00 98.25 212 ILE A N 1
ATOM 1649 C CA . ILE A 1 212 ? 6.224 7.987 -7.428 1.00 98.25 212 ILE A CA 1
ATOM 1650 C C . ILE A 1 212 ? 7.183 9.123 -7.097 1.00 98.25 212 ILE A C 1
ATOM 1652 O O . ILE A 1 212 ? 6.967 9.875 -6.140 1.00 98.25 212 ILE A O 1
ATOM 1656 N N . MET A 1 213 ? 8.243 9.242 -7.892 1.00 97.06 213 MET A N 1
ATOM 1657 C CA . MET A 1 213 ? 9.245 10.284 -7.710 1.00 97.06 213 MET A CA 1
ATOM 1658 C C . MET A 1 213 ? 8.667 11.642 -8.116 1.00 97.06 213 MET A C 1
ATOM 1660 O O . MET A 1 213 ? 8.233 11.841 -9.252 1.00 97.06 213 MET A O 1
ATOM 1664 N N . GLY A 1 214 ? 8.695 12.609 -7.202 1.00 94.88 214 GLY A N 1
ATOM 1665 C CA . GLY A 1 214 ? 8.121 13.934 -7.436 1.00 94.88 214 GLY A CA 1
ATOM 1666 C C . GLY A 1 214 ? 6.602 13.982 -7.244 1.00 94.88 214 GLY A C 1
ATOM 1667 O O . GLY A 1 214 ? 6.100 13.544 -6.210 1.00 94.88 214 GLY A O 1
ATOM 1668 N N . GLU A 1 215 ? 5.900 14.606 -8.197 1.00 96.12 215 GLU A N 1
ATOM 1669 C CA . GLU A 1 215 ? 4.455 14.867 -8.112 1.00 96.12 215 GLU A CA 1
ATOM 1670 C C . GLU A 1 215 ? 3.637 13.591 -8.320 1.00 96.12 215 GLU A C 1
ATOM 1672 O O . GLU A 1 215 ? 3.961 12.768 -9.171 1.00 96.12 215 GLU A O 1
ATOM 1677 N N . VAL A 1 216 ? 2.555 13.454 -7.551 1.00 97.44 216 VAL A N 1
ATOM 1678 C CA . VAL A 1 216 ? 1.648 12.306 -7.618 1.00 97.44 216 VAL A CA 1
ATOM 1679 C C . VAL A 1 216 ? 0.414 12.684 -8.429 1.00 97.44 216 VAL A C 1
ATOM 1681 O O . VAL A 1 216 ? -0.410 13.479 -7.977 1.00 97.44 216 VAL A O 1
ATOM 1684 N N . THR A 1 217 ? 0.262 12.089 -9.611 1.00 97.25 217 THR A N 1
ATOM 1685 C CA . THR A 1 217 ? -0.926 12.272 -10.454 1.00 97.25 217 THR A CA 1
ATOM 1686 C C . THR A 1 217 ? -1.728 10.980 -10.589 1.00 97.25 217 THR A C 1
ATOM 1688 O O . THR A 1 217 ? -1.222 9.880 -10.362 1.00 97.25 217 THR A O 1
ATOM 1691 N N . LYS A 1 218 ? -3.003 11.094 -10.981 1.00 97.38 218 LYS A N 1
ATOM 1692 C CA . LYS A 1 218 ? -3.857 9.925 -11.234 1.00 97.38 218 LYS A CA 1
ATOM 1693 C C . LYS A 1 218 ? -3.291 9.033 -12.347 1.00 97.38 218 LYS A C 1
ATOM 1695 O O . LYS A 1 218 ? -3.273 7.820 -12.179 1.00 97.38 218 LYS A O 1
ATOM 1700 N N . ALA A 1 219 ? -2.773 9.631 -13.421 1.00 96.75 219 ALA A N 1
ATOM 1701 C CA . ALA A 1 219 ? -2.146 8.892 -14.515 1.00 96.75 219 ALA A CA 1
ATOM 1702 C C . ALA A 1 219 ? -0.913 8.109 -14.035 1.00 96.75 219 ALA A C 1
ATOM 1704 O O . ALA A 1 219 ? -0.797 6.921 -14.316 1.00 96.75 219 ALA A O 1
ATOM 1705 N N . ASP A 1 220 ? -0.047 8.739 -13.239 1.00 96.94 220 ASP A N 1
ATOM 1706 C CA . ASP A 1 220 ? 1.146 8.088 -12.683 1.00 96.94 220 ASP A CA 1
ATOM 1707 C C . ASP A 1 220 ? 0.790 6.940 -11.732 1.00 96.94 220 ASP A C 1
ATOM 1709 O O . ASP A 1 220 ? 1.418 5.882 -11.758 1.00 96.94 220 ASP A O 1
ATOM 1713 N N . LEU A 1 221 ? -0.249 7.122 -10.912 1.00 98.38 221 LEU A N 1
ATOM 1714 C CA . LEU A 1 221 ? -0.762 6.070 -10.037 1.00 98.38 221 LEU A CA 1
ATOM 1715 C C . LEU A 1 221 ? -1.308 4.884 -10.826 1.00 98.38 221 LEU A C 1
ATOM 1717 O O . LEU A 1 221 ? -1.107 3.748 -10.411 1.00 98.38 221 LEU A O 1
ATOM 1721 N N . ASP A 1 222 ? -2.009 5.134 -11.928 1.00 98.12 222 ASP A N 1
ATOM 1722 C CA . ASP A 1 222 ? -2.577 4.069 -12.750 1.00 98.12 222 ASP A CA 1
ATOM 1723 C C . ASP A 1 222 ? -1.468 3.295 -13.481 1.00 98.12 222 ASP A C 1
ATOM 1725 O O . ASP A 1 222 ? -1.456 2.068 -13.412 1.00 98.12 222 ASP A O 1
ATOM 1729 N N . LEU A 1 223 ? -0.456 3.982 -14.030 1.00 97.88 223 LEU A N 1
ATOM 1730 C CA . LEU A 1 223 ? 0.747 3.338 -14.579 1.00 97.88 223 LEU A CA 1
ATOM 1731 C C . LEU A 1 223 ? 1.461 2.468 -13.539 1.00 97.88 223 LEU A C 1
ATOM 1733 O O . LEU A 1 223 ? 1.776 1.304 -13.792 1.00 97.88 223 LEU A O 1
ATOM 1737 N N . LEU A 1 224 ? 1.709 3.030 -12.354 1.00 98.69 224 LEU A N 1
ATOM 1738 C CA . LEU A 1 224 ? 2.411 2.329 -11.287 1.00 98.69 224 LEU A CA 1
ATOM 1739 C C . LEU A 1 224 ? 1.618 1.116 -10.786 1.00 98.69 224 LEU A C 1
ATOM 1741 O O . LEU A 1 224 ? 2.209 0.072 -10.528 1.00 98.69 224 LEU A O 1
ATOM 1745 N N . ARG A 1 225 ? 0.291 1.224 -10.665 1.00 98.69 225 ARG A N 1
ATOM 1746 C CA . ARG A 1 225 ? -0.584 0.111 -10.262 1.00 98.69 225 ARG A CA 1
ATOM 1747 C C . ARG A 1 225 ? -0.508 -1.069 -11.215 1.00 98.69 225 ARG A C 1
ATOM 1749 O O . ARG A 1 225 ? -0.468 -2.203 -10.746 1.00 98.69 225 ARG A O 1
ATOM 1756 N N . GLU A 1 226 ? -0.526 -0.809 -12.518 1.00 98.69 226 GLU A N 1
ATOM 1757 C CA . GLU A 1 226 ? -0.430 -1.864 -13.527 1.00 98.69 226 GLU A CA 1
ATOM 1758 C C . GLU A 1 226 ? 0.945 -2.537 -13.486 1.00 98.69 226 GLU A C 1
ATOM 1760 O O . GLU A 1 226 ? 1.027 -3.760 -13.375 1.00 98.69 226 GLU A O 1
ATOM 1765 N N . ALA A 1 227 ? 2.023 -1.745 -13.461 1.00 98.69 227 ALA A N 1
ATOM 1766 C CA . ALA A 1 227 ? 3.384 -2.272 -13.387 1.00 98.69 227 ALA A CA 1
ATOM 1767 C C . ALA A 1 227 ? 3.634 -3.091 -12.105 1.00 98.69 227 ALA A C 1
ATOM 1769 O O . ALA A 1 227 ? 4.155 -4.206 -12.177 1.00 98.69 227 ALA A O 1
ATOM 1770 N N . ASP A 1 228 ? 3.217 -2.575 -10.942 1.00 98.69 228 ASP A N 1
ATOM 1771 C CA . ASP A 1 228 ? 3.330 -3.268 -9.651 1.00 98.69 228 ASP A CA 1
ATOM 1772 C C . ASP A 1 228 ? 2.511 -4.568 -9.659 1.00 98.69 228 ASP A C 1
ATOM 1774 O O . ASP A 1 228 ? 3.009 -5.615 -9.253 1.00 98.69 228 ASP A O 1
ATOM 1778 N N . SER A 1 229 ? 1.291 -4.546 -10.210 1.00 98.56 229 SER A N 1
ATOM 1779 C CA . SER A 1 229 ? 0.448 -5.742 -10.328 1.00 98.56 229 SER A CA 1
ATOM 1780 C C . SER A 1 229 ? 1.105 -6.841 -11.166 1.00 98.56 229 SER A C 1
ATOM 1782 O O . SER A 1 229 ? 1.071 -8.000 -10.756 1.00 98.56 229 SER A O 1
ATOM 1784 N N . ILE A 1 230 ? 1.709 -6.499 -12.311 1.00 98.75 230 ILE A N 1
ATOM 1785 C CA . ILE A 1 230 ? 2.427 -7.457 -13.170 1.00 98.75 230 ILE A CA 1
ATOM 1786 C C . ILE A 1 230 ? 3.621 -8.054 -12.424 1.00 98.75 230 ILE A C 1
ATOM 1788 O O . ILE A 1 230 ? 3.830 -9.267 -12.445 1.00 98.75 230 ILE A O 1
ATOM 1792 N N . PHE A 1 231 ? 4.399 -7.213 -11.740 1.00 98.75 231 PHE A N 1
ATOM 1793 C CA . PHE A 1 231 ? 5.571 -7.670 -11.005 1.00 98.75 231 PHE A CA 1
ATOM 1794 C C . PHE A 1 231 ? 5.200 -8.644 -9.877 1.00 98.75 231 PHE A C 1
ATOM 1796 O O . PHE A 1 231 ? 5.801 -9.714 -9.759 1.00 98.75 231 PHE A O 1
ATOM 1803 N N . ILE A 1 232 ? 4.173 -8.316 -9.087 1.00 98.19 232 ILE A N 1
ATOM 1804 C CA . ILE A 1 232 ? 3.685 -9.195 -8.019 1.00 98.19 232 ILE A CA 1
ATOM 1805 C C . ILE A 1 232 ? 3.093 -10.498 -8.581 1.00 98.19 232 ILE A C 1
ATOM 1807 O O . ILE A 1 232 ? 3.329 -11.567 -8.017 1.00 98.19 232 ILE A O 1
ATOM 1811 N N . GLU A 1 233 ? 2.364 -10.446 -9.700 1.00 98.19 233 GLU A N 1
ATOM 1812 C CA . GLU A 1 233 ? 1.841 -11.644 -10.370 1.00 98.19 233 GLU A CA 1
ATOM 1813 C C . GLU A 1 233 ? 2.969 -12.587 -10.810 1.00 98.19 233 GLU A C 1
ATOM 1815 O O . GLU A 1 233 ? 2.920 -13.786 -10.521 1.00 98.19 233 GLU A O 1
ATOM 1820 N N . GLU A 1 234 ? 4.008 -12.061 -11.465 1.00 98.50 234 GLU A N 1
ATOM 1821 C CA . GLU A 1 234 ? 5.157 -12.868 -11.880 1.00 98.50 234 GLU A CA 1
ATOM 1822 C C . GLU A 1 234 ? 5.887 -13.456 -10.663 1.00 98.50 234 GLU A C 1
ATOM 1824 O O . GLU A 1 234 ? 6.243 -14.634 -10.690 1.00 98.50 234 GLU A O 1
ATOM 1829 N N . LEU A 1 235 ? 6.062 -12.704 -9.567 1.00 98.31 235 LEU A N 1
ATOM 1830 C CA . LEU A 1 235 ? 6.666 -13.242 -8.338 1.00 98.31 235 LEU A CA 1
ATOM 1831 C C . LEU A 1 235 ? 5.904 -14.461 -7.808 1.00 98.31 235 LEU A C 1
ATOM 1833 O O . LEU A 1 235 ? 6.525 -15.452 -7.421 1.00 98.31 235 LEU A O 1
ATOM 1837 N N . HIS A 1 236 ? 4.571 -14.420 -7.803 1.00 97.31 236 HIS A N 1
ATOM 1838 C CA . HIS A 1 236 ? 3.762 -15.573 -7.404 1.00 97.31 236 HIS A CA 1
ATOM 1839 C C . HIS A 1 236 ? 3.882 -16.732 -8.395 1.00 97.31 236 HIS A C 1
ATOM 1841 O O . HIS A 1 236 ? 4.084 -17.873 -7.981 1.00 97.31 236 HIS A O 1
ATOM 1847 N N . LYS A 1 237 ? 3.798 -16.452 -9.698 1.00 97.69 237 LYS A N 1
ATOM 1848 C CA . LYS A 1 237 ? 3.880 -17.459 -10.766 1.00 97.69 237 LYS A CA 1
ATOM 1849 C C . LYS A 1 237 ? 5.206 -18.222 -10.759 1.00 97.69 237 LYS A C 1
ATOM 1851 O O . LYS A 1 237 ? 5.218 -19.416 -11.041 1.00 97.69 237 LYS A O 1
ATOM 1856 N N . TRP A 1 238 ? 6.300 -17.549 -10.411 1.00 98.06 238 TRP A N 1
ATOM 1857 C CA . TRP A 1 238 ? 7.632 -18.145 -10.302 1.00 98.06 238 TRP A CA 1
ATOM 1858 C C . TRP A 1 238 ? 7.946 -18.701 -8.904 1.00 98.06 238 TRP A C 1
ATOM 1860 O O . TRP A 1 238 ? 9.026 -19.248 -8.699 1.00 98.06 238 TRP A O 1
ATOM 1870 N N . GLY A 1 239 ? 7.029 -18.578 -7.936 1.00 97.31 239 GLY A N 1
ATOM 1871 C CA . GLY A 1 239 ? 7.241 -19.050 -6.563 1.00 97.31 239 GLY A CA 1
ATOM 1872 C C . GLY A 1 239 ? 8.285 -18.250 -5.774 1.00 97.31 239 GLY A C 1
ATOM 1873 O O . GLY A 1 239 ? 8.877 -18.779 -4.839 1.00 97.31 239 GLY A O 1
ATOM 1874 N N . LEU A 1 240 ? 8.522 -16.988 -6.148 1.00 97.50 240 LEU A N 1
ATOM 1875 C CA . LEU A 1 240 ? 9.530 -16.095 -5.557 1.00 97.50 240 LEU A CA 1
ATOM 1876 C C . LEU A 1 240 ? 8.941 -15.084 -4.560 1.00 97.50 240 LEU A C 1
ATOM 1878 O O . LEU A 1 240 ? 9.682 -14.387 -3.872 1.00 97.50 240 LEU A O 1
ATOM 1882 N N . TYR A 1 241 ? 7.613 -14.971 -4.473 1.00 96.88 241 TYR A N 1
ATOM 1883 C CA . TYR A 1 241 ? 6.969 -13.981 -3.602 1.00 96.88 241 TYR A CA 1
ATOM 1884 C C . TYR A 1 241 ? 7.354 -14.151 -2.125 1.00 96.88 241 TYR A C 1
ATOM 1886 O O . TYR A 1 241 ? 7.696 -13.177 -1.457 1.00 96.88 241 TYR A O 1
ATOM 1894 N N . ASP A 1 242 ? 7.351 -15.389 -1.630 1.00 93.69 242 ASP A N 1
ATOM 1895 C CA . ASP A 1 242 ? 7.653 -15.690 -0.226 1.00 93.69 242 ASP A CA 1
ATOM 1896 C C . ASP A 1 242 ? 9.163 -15.732 0.069 1.00 93.69 242 ASP A C 1
ATOM 1898 O O . ASP A 1 242 ? 9.558 -15.741 1.235 1.00 93.69 242 ASP A O 1
ATOM 1902 N N . SER A 1 243 ? 10.020 -15.746 -0.962 1.00 92.56 243 SER A N 1
ATOM 1903 C CA . SER A 1 243 ? 11.480 -15.707 -0.788 1.00 92.56 243 SER A CA 1
ATOM 1904 C C . SER A 1 243 ? 12.031 -14.292 -0.620 1.00 92.56 243 SER A C 1
ATOM 1906 O O . SER A 1 243 ? 13.192 -14.133 -0.259 1.00 92.56 243 SER A O 1
ATOM 1908 N N . VAL A 1 244 ? 11.222 -13.262 -0.884 1.00 94.81 244 VAL A N 1
ATOM 1909 C CA . VAL A 1 244 ? 11.604 -11.856 -0.711 1.00 94.81 244 VAL A CA 1
ATOM 1910 C C . VAL A 1 244 ? 10.811 -11.231 0.433 1.00 94.81 244 VAL A C 1
ATOM 1912 O O . VAL A 1 244 ? 9.653 -11.567 0.672 1.00 94.81 244 VAL A O 1
ATOM 1915 N N . TRP A 1 245 ? 11.436 -10.309 1.161 1.00 92.38 245 TRP A N 1
ATOM 1916 C CA . TRP A 1 245 ? 10.818 -9.663 2.321 1.00 92.38 245 TRP A CA 1
ATOM 1917 C C . TRP A 1 245 ? 9.791 -8.604 1.906 1.00 92.38 245 TRP A C 1
ATOM 1919 O O . TRP A 1 245 ? 8.703 -8.509 2.478 1.00 92.38 245 TRP A O 1
ATOM 1929 N N . GLN A 1 246 ? 10.140 -7.805 0.899 1.00 95.31 246 GLN A N 1
ATOM 1930 C CA . GLN A 1 246 ? 9.243 -6.833 0.287 1.00 95.31 246 GLN A CA 1
ATOM 1931 C C . GLN A 1 246 ? 9.643 -6.638 -1.172 1.00 95.31 246 GLN A C 1
ATOM 1933 O O . GLN A 1 246 ? 10.830 -6.523 -1.487 1.00 95.31 246 GLN A O 1
ATOM 1938 N N . ALA A 1 247 ? 8.643 -6.579 -2.046 1.00 97.81 247 ALA A N 1
ATOM 1939 C CA . ALA A 1 247 ? 8.822 -6.304 -3.459 1.00 97.81 247 ALA A CA 1
ATOM 1940 C C . ALA A 1 247 ? 7.759 -5.326 -3.969 1.00 97.81 247 ALA A C 1
ATOM 1942 O O . ALA A 1 247 ? 6.607 -5.377 -3.533 1.00 97.81 247 ALA A O 1
ATOM 1943 N N . PHE A 1 248 ? 8.165 -4.396 -4.833 1.00 98.56 248 PHE A N 1
ATOM 1944 C CA . PHE A 1 248 ? 7.296 -3.390 -5.439 1.00 98.56 248 PHE A CA 1
ATOM 1945 C C . PHE A 1 248 ? 7.954 -2.687 -6.630 1.00 98.56 248 PHE A C 1
ATOM 1947 O O . PHE A 1 248 ? 9.165 -2.780 -6.846 1.00 98.56 248 PHE A O 1
ATOM 1954 N N . CYS A 1 249 ? 7.151 -1.934 -7.375 1.00 98.69 249 CYS A N 1
ATOM 1955 C CA . CYS A 1 249 ? 7.622 -1.001 -8.392 1.00 98.69 249 CYS A CA 1
ATOM 1956 C C . CYS A 1 249 ? 7.684 0.449 -7.877 1.00 98.69 249 CYS A C 1
ATOM 1958 O O . CYS A 1 249 ? 6.958 0.840 -6.961 1.00 98.69 249 CYS A O 1
ATOM 1960 N N . VAL A 1 250 ? 8.543 1.258 -8.503 1.00 98.69 250 VAL A N 1
ATOM 1961 C CA . VAL A 1 250 ? 8.685 2.707 -8.294 1.00 98.69 250 VAL A CA 1
ATOM 1962 C C . VAL A 1 250 ? 8.670 3.403 -9.653 1.00 98.69 250 VAL A C 1
ATOM 1964 O O . VAL A 1 250 ? 9.428 3.036 -10.551 1.00 98.69 250 VAL A O 1
ATOM 1967 N N . LEU A 1 251 ? 7.841 4.432 -9.814 1.00 98.31 251 LEU A N 1
ATOM 1968 C CA . LEU A 1 251 ? 7.811 5.259 -11.019 1.00 98.31 251 LEU A CA 1
ATOM 1969 C C . LEU A 1 251 ? 8.810 6.410 -10.896 1.00 98.31 251 LEU A C 1
ATOM 1971 O O . LEU A 1 251 ? 8.649 7.297 -10.058 1.00 98.31 251 LEU A O 1
ATOM 1975 N N . LEU A 1 252 ? 9.836 6.416 -11.753 1.00 96.38 252 LEU A N 1
ATOM 1976 C CA . LEU A 1 252 ? 10.938 7.378 -11.648 1.00 96.38 252 LEU A CA 1
ATOM 1977 C C . LEU A 1 252 ? 10.613 8.764 -12.215 1.00 96.38 252 LEU A C 1
ATOM 1979 O O . LEU A 1 252 ? 11.353 9.708 -11.951 1.00 96.38 252 LEU A O 1
ATOM 1983 N N . ASN A 1 253 ? 9.564 8.889 -13.036 1.00 88.69 253 ASN A N 1
ATOM 1984 C CA . ASN A 1 253 ? 9.258 10.105 -13.802 1.00 88.69 253 ASN A CA 1
ATOM 1985 C C . ASN A 1 253 ? 10.445 10.621 -14.647 1.00 88.69 253 ASN A C 1
ATOM 1987 O O . ASN A 1 253 ? 10.536 11.800 -14.995 1.00 88.69 253 ASN A O 1
ATOM 1991 N N . VAL A 1 254 ? 11.349 9.709 -15.020 1.00 91.81 254 VAL A N 1
ATOM 1992 C CA . VAL A 1 254 ? 12.429 9.935 -15.981 1.00 91.81 254 VAL A CA 1
ATOM 1993 C C . VAL A 1 254 ? 12.015 9.311 -17.301 1.00 91.81 254 VAL A C 1
ATOM 1995 O O . VAL A 1 254 ? 11.798 8.098 -17.388 1.00 91.81 254 VAL A O 1
ATOM 1998 N N . ARG A 1 255 ? 11.916 10.149 -18.333 1.00 90.25 255 ARG A N 1
ATOM 1999 C CA . ARG A 1 255 ? 11.577 9.698 -19.678 1.00 90.25 255 ARG A CA 1
ATOM 2000 C C . ARG A 1 255 ? 12.808 9.225 -20.428 1.00 90.25 255 ARG A C 1
ATOM 2002 O O . ARG A 1 255 ? 13.891 9.796 -20.291 1.00 90.25 255 ARG A O 1
ATOM 2009 N N . SER A 1 256 ? 12.634 8.191 -21.236 1.00 88.75 256 SER A N 1
ATOM 2010 C CA . SER A 1 256 ? 13.714 7.606 -22.019 1.00 88.75 256 SER A CA 1
ATOM 2011 C C . SER A 1 256 ? 13.265 7.340 -23.447 1.00 88.75 256 SER A C 1
ATOM 2013 O O . SER A 1 256 ? 12.088 7.093 -23.696 1.00 88.75 256 SER A O 1
ATOM 2015 N N . VAL A 1 257 ? 14.195 7.389 -24.403 1.00 88.81 257 VAL A N 1
ATOM 2016 C CA . VAL A 1 257 ? 13.889 6.968 -25.773 1.00 88.81 257 VAL A CA 1
ATOM 2017 C C . VAL A 1 257 ? 13.760 5.448 -25.803 1.00 88.81 257 VAL A C 1
ATOM 2019 O O . VAL A 1 257 ? 14.649 4.739 -25.321 1.00 88.81 257 VAL A O 1
ATOM 2022 N N . GLY A 1 258 ? 12.669 4.972 -26.391 1.00 85.06 258 GLY A N 1
ATOM 2023 C CA . GLY A 1 258 ? 12.416 3.570 -26.693 1.00 85.06 258 GLY A CA 1
ATOM 2024 C C . GLY A 1 258 ? 12.070 3.382 -28.167 1.00 85.06 258 GLY A C 1
ATOM 2025 O O . GLY A 1 258 ? 11.864 4.346 -28.911 1.00 85.06 258 GLY A O 1
ATOM 2026 N N . VAL A 1 259 ? 12.021 2.124 -28.590 1.00 81.81 259 VAL A N 1
ATOM 2027 C CA . VAL A 1 259 ? 11.469 1.724 -29.885 1.00 81.81 259 VAL A CA 1
ATOM 2028 C C . VAL A 1 259 ? 10.437 0.648 -29.591 1.00 81.81 259 VAL A C 1
ATOM 2030 O O . VAL A 1 259 ? 10.790 -0.401 -29.061 1.00 81.81 259 VAL A O 1
ATOM 2033 N N . MET A 1 260 ? 9.170 0.941 -29.877 1.00 77.38 260 MET A N 1
ATOM 2034 C CA . MET A 1 260 ? 8.055 0.012 -29.687 1.00 77.38 260 MET A CA 1
ATOM 2035 C C . MET A 1 260 ? 7.333 -0.136 -31.029 1.00 77.38 260 MET A C 1
ATOM 2037 O O . MET A 1 260 ? 6.836 0.846 -31.586 1.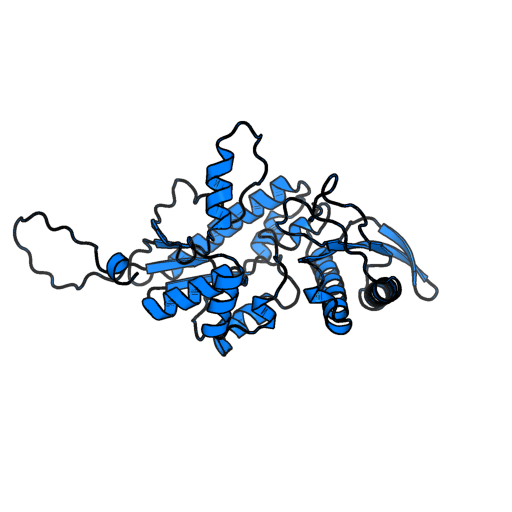00 77.38 260 MET A O 1
ATOM 2041 N N . GLY A 1 261 ? 7.348 -1.350 -31.590 1.00 80.06 261 GLY A N 1
ATOM 2042 C CA . GLY A 1 261 ? 7.019 -1.568 -33.002 1.00 80.06 261 GLY A CA 1
ATOM 2043 C C . GLY A 1 261 ? 7.981 -0.801 -33.919 1.00 80.06 261 GLY A C 1
ATOM 2044 O O . GLY A 1 261 ? 9.192 -0.837 -33.712 1.00 80.06 261 GLY A O 1
ATOM 2045 N N . ASP A 1 262 ? 7.438 -0.058 -34.886 1.00 78.75 262 ASP A N 1
ATOM 2046 C CA . ASP A 1 262 ? 8.218 0.771 -35.822 1.00 78.75 262 ASP A CA 1
ATOM 2047 C C . ASP A 1 262 ? 8.366 2.242 -35.375 1.00 78.75 262 ASP A C 1
ATOM 2049 O O . ASP A 1 262 ? 8.975 3.054 -36.076 1.00 78.75 262 ASP A O 1
ATOM 2053 N N . ASN A 1 263 ? 7.822 2.614 -34.209 1.00 79.88 263 ASN A N 1
ATOM 2054 C CA . ASN A 1 263 ? 7.798 3.998 -33.734 1.00 79.88 263 ASN A CA 1
ATOM 2055 C C . ASN A 1 263 ? 8.804 4.246 -32.603 1.00 79.88 263 ASN A C 1
ATOM 2057 O O . ASN A 1 263 ? 9.018 3.415 -31.718 1.00 79.88 263 ASN A O 1
ATOM 2061 N N . ARG A 1 264 ? 9.391 5.449 -32.599 1.00 82.12 264 ARG A N 1
ATOM 2062 C CA . ARG A 1 264 ? 10.156 5.953 -31.450 1.00 82.12 264 ARG A CA 1
ATOM 2063 C C . ARG A 1 264 ? 9.198 6.412 -30.361 1.00 82.12 264 ARG A C 1
ATOM 2065 O O . ARG A 1 264 ? 8.268 7.162 -30.645 1.00 82.12 264 ARG A O 1
ATOM 2072 N N . THR A 1 265 ? 9.482 6.031 -29.124 1.00 85.88 265 THR A N 1
ATOM 2073 C CA . THR A 1 265 ? 8.702 6.437 -27.952 1.00 85.88 265 THR A CA 1
ATOM 2074 C C . THR A 1 265 ? 9.550 7.235 -26.969 1.00 85.88 265 THR A C 1
ATOM 2076 O O . THR A 1 265 ? 10.781 7.150 -26.988 1.00 85.88 265 THR A O 1
ATOM 2079 N N . TYR A 1 266 ? 8.899 8.053 -26.140 1.00 89.62 266 TYR A N 1
ATOM 2080 C CA . TYR A 1 266 ? 9.546 8.850 -25.097 1.00 89.62 266 TYR A CA 1
ATOM 2081 C C . TYR A 1 266 ? 8.724 8.794 -23.807 1.00 89.62 266 TYR A C 1
ATOM 2083 O O . TYR A 1 266 ? 8.048 9.756 -23.436 1.00 89.62 266 TYR A O 1
ATOM 2091 N N . ASP A 1 267 ? 8.798 7.636 -23.156 1.00 92.69 267 ASP A N 1
ATOM 2092 C CA . ASP A 1 267 ? 7.925 7.234 -22.054 1.00 92.69 267 ASP A CA 1
ATOM 2093 C C . ASP A 1 267 ? 8.697 7.010 -20.753 1.00 92.69 267 ASP A C 1
ATOM 2095 O O . ASP A 1 267 ? 9.924 7.154 -20.703 1.00 92.69 267 ASP A O 1
ATOM 2099 N N . ASN A 1 268 ? 7.963 6.716 -19.678 1.00 95.75 268 ASN A N 1
ATOM 2100 C CA . ASN A 1 268 ? 8.507 6.629 -18.332 1.00 95.75 268 ASN A CA 1
ATOM 2101 C C . ASN A 1 268 ? 9.391 5.394 -18.117 1.00 95.75 268 ASN A C 1
ATOM 2103 O O . ASN A 1 268 ? 9.266 4.362 -18.779 1.00 95.75 268 ASN A O 1
ATOM 2107 N N . THR A 1 269 ? 10.259 5.518 -17.113 1.00 97.38 269 THR A N 1
ATOM 2108 C CA . THR A 1 269 ? 11.056 4.422 -16.564 1.00 97.38 269 THR A CA 1
ATOM 2109 C C . THR A 1 269 ? 10.448 3.942 -15.248 1.00 97.38 269 THR A C 1
ATOM 2111 O O . THR A 1 269 ? 10.200 4.755 -14.350 1.00 97.38 269 THR A O 1
ATOM 2114 N N . ILE A 1 270 ? 10.264 2.629 -15.113 1.00 98.25 270 ILE A N 1
ATOM 2115 C CA . ILE A 1 270 ? 9.902 1.976 -13.851 1.00 98.25 270 ILE A CA 1
ATOM 2116 C C . ILE A 1 270 ? 11.142 1.322 -13.232 1.00 98.25 270 ILE A C 1
ATOM 2118 O O . ILE A 1 270 ? 11.960 0.714 -13.927 1.00 98.25 270 ILE A O 1
ATOM 2122 N N . CYS A 1 271 ? 11.284 1.441 -11.920 1.00 98.56 271 CYS A N 1
ATOM 2123 C CA . CYS A 1 271 ? 12.261 0.704 -11.138 1.00 98.56 271 CYS A CA 1
ATOM 2124 C C . CYS A 1 271 ? 11.561 -0.450 -10.417 1.00 98.56 271 CYS A C 1
ATOM 2126 O O . CYS A 1 271 ? 10.541 -0.255 -9.760 1.00 98.56 271 CYS A O 1
ATOM 2128 N N . VAL A 1 272 ? 12.106 -1.652 -10.552 1.00 98.56 272 VAL A N 1
ATOM 2129 C CA . VAL A 1 272 ? 11.710 -2.840 -9.802 1.00 98.56 272 VAL A CA 1
ATOM 2130 C C . VAL A 1 272 ? 12.598 -2.928 -8.565 1.00 98.56 272 VAL A C 1
ATOM 2132 O O . VAL A 1 272 ? 13.827 -2.886 -8.665 1.00 98.56 272 VAL A O 1
ATOM 2135 N N . ARG A 1 273 ? 11.974 -3.066 -7.396 1.00 98.44 273 ARG A N 1
ATOM 2136 C CA . ARG A 1 273 ? 12.648 -3.189 -6.106 1.00 98.44 273 ARG A CA 1
ATOM 2137 C C . ARG A 1 273 ? 12.215 -4.481 -5.430 1.00 98.44 273 ARG A C 1
ATOM 2139 O O . ARG A 1 273 ? 11.028 -4.687 -5.201 1.00 98.44 273 ARG A O 1
ATOM 2146 N N . ALA A 1 274 ? 13.175 -5.326 -5.075 1.00 97.94 274 ALA A N 1
ATOM 2147 C CA . ALA A 1 274 ? 12.961 -6.474 -4.202 1.00 97.94 274 ALA A CA 1
ATOM 2148 C C . ALA A 1 274 ? 14.124 -6.589 -3.222 1.00 97.94 274 ALA A C 1
ATOM 2150 O O . ALA A 1 274 ? 15.285 -6.408 -3.602 1.00 97.94 274 ALA A O 1
ATOM 2151 N N . VAL A 1 275 ? 13.804 -6.846 -1.958 1.00 96.75 275 VAL A N 1
ATOM 2152 C CA . VAL A 1 275 ? 14.801 -6.939 -0.893 1.00 96.75 275 VAL A CA 1
ATOM 2153 C C . VAL A 1 275 ? 14.579 -8.160 -0.015 1.00 96.75 275 VAL A C 1
ATOM 2155 O O . VAL A 1 275 ? 13.449 -8.584 0.225 1.00 96.75 275 VAL A O 1
ATOM 2158 N N . GLU A 1 276 ? 15.675 -8.674 0.525 1.00 93.00 276 GLU A N 1
ATOM 2159 C CA . GLU A 1 276 ? 15.711 -9.625 1.630 1.00 93.00 276 GLU A CA 1
ATOM 2160 C C . GLU A 1 276 ? 16.137 -8.884 2.899 1.00 93.00 276 GLU A C 1
ATOM 2162 O O . GLU A 1 276 ? 17.102 -8.115 2.896 1.00 93.00 276 GLU A O 1
ATOM 2167 N N . ALA A 1 277 ? 15.408 -9.095 3.991 1.00 85.88 277 ALA A N 1
ATOM 2168 C CA . ALA A 1 277 ? 15.679 -8.461 5.274 1.00 85.88 277 ALA A CA 1
ATOM 2169 C C . ALA A 1 277 ? 15.266 -9.384 6.424 1.00 85.88 277 ALA A C 1
ATOM 2171 O O . ALA A 1 277 ? 14.321 -10.162 6.291 1.00 85.88 277 ALA A O 1
ATOM 2172 N N . LEU A 1 278 ? 15.954 -9.259 7.562 1.00 73.19 278 LEU A N 1
ATOM 2173 C CA . LEU A 1 278 ? 15.558 -9.921 8.809 1.00 73.19 278 LEU A CA 1
ATOM 2174 C C . LEU A 1 278 ? 14.577 -9.053 9.610 1.00 73.19 278 LEU A C 1
ATOM 2176 O O . LEU A 1 278 ? 13.556 -9.547 10.076 1.00 73.19 278 LEU A O 1
ATOM 2180 N N . ASP A 1 279 ? 14.866 -7.755 9.740 1.00 65.75 279 ASP A N 1
ATOM 2181 C CA . ASP A 1 279 ? 14.131 -6.829 10.617 1.00 65.75 279 ASP A CA 1
ATOM 2182 C C . ASP A 1 279 ? 13.940 -5.418 10.015 1.00 65.75 279 ASP A C 1
ATOM 2184 O O . ASP A 1 279 ? 13.581 -4.465 10.705 1.00 65.75 279 ASP A O 1
ATOM 2188 N N . GLY A 1 280 ? 14.180 -5.256 8.709 1.00 66.38 280 GLY A N 1
ATOM 2189 C CA . GLY A 1 280 ? 14.044 -3.982 7.999 1.00 66.38 280 GLY A CA 1
ATOM 2190 C C . GLY A 1 280 ? 15.082 -2.915 8.379 1.00 66.38 280 GLY A C 1
ATOM 2191 O O . GLY A 1 280 ? 15.100 -1.849 7.751 1.00 66.38 280 GLY A O 1
ATOM 2192 N N . MET A 1 281 ? 15.966 -3.156 9.359 1.00 75.56 281 MET A N 1
ATOM 2193 C CA . MET A 1 281 ? 17.064 -2.244 9.708 1.00 75.56 281 MET A CA 1
ATOM 2194 C C . MET A 1 281 ? 18.216 -2.364 8.713 1.00 75.56 281 MET A C 1
ATOM 2196 O O . MET A 1 281 ? 18.724 -1.344 8.241 1.00 75.56 281 MET A O 1
ATOM 2200 N N . THR A 1 282 ? 18.550 -3.592 8.324 1.00 83.75 282 THR A N 1
ATOM 2201 C CA . THR A 1 282 ? 19.428 -3.911 7.194 1.00 83.75 282 THR A CA 1
ATOM 2202 C C . THR A 1 282 ? 18.655 -4.719 6.159 1.00 83.75 282 THR A C 1
ATOM 2204 O O . THR A 1 282 ? 17.754 -5.491 6.494 1.00 83.75 282 THR A O 1
ATOM 2207 N N . ALA A 1 283 ? 18.963 -4.492 4.884 1.00 92.12 283 ALA A N 1
ATOM 2208 C CA . ALA A 1 283 ? 18.336 -5.221 3.790 1.00 92.12 283 ALA A CA 1
ATOM 2209 C C . ALA A 1 283 ? 19.305 -5.339 2.614 1.00 92.12 283 ALA A C 1
ATOM 2211 O O . ALA A 1 283 ? 19.978 -4.367 2.262 1.00 92.12 283 ALA A O 1
ATOM 2212 N N . SER A 1 284 ? 19.351 -6.508 1.992 1.00 94.19 284 SER A N 1
ATOM 2213 C CA . SER A 1 284 ? 20.078 -6.733 0.742 1.00 94.19 284 SER A CA 1
ATOM 2214 C C . SER A 1 284 ? 19.088 -6.722 -0.411 1.00 94.19 284 SER A C 1
ATOM 2216 O O . SER A 1 284 ? 17.952 -7.162 -0.244 1.00 94.19 284 SER A O 1
ATOM 2218 N N . PHE A 1 285 ? 19.489 -6.227 -1.582 1.00 95.75 285 PHE A N 1
ATOM 2219 C CA . PHE A 1 285 ? 18.667 -6.443 -2.772 1.00 95.75 285 PHE A CA 1
ATOM 2220 C C . PHE A 1 285 ? 18.578 -7.950 -3.059 1.00 95.75 285 PHE A C 1
ATOM 2222 O O . PHE A 1 285 ? 19.545 -8.686 -2.847 1.00 95.75 285 PHE A O 1
ATOM 2229 N N . SER A 1 286 ? 17.422 -8.420 -3.517 1.00 96.81 286 SER A N 1
ATOM 2230 C CA . SER A 1 286 ? 17.222 -9.842 -3.802 1.00 96.81 286 SER A CA 1
ATOM 2231 C C . SER A 1 286 ? 17.959 -10.244 -5.080 1.00 96.81 286 SER A C 1
ATOM 2233 O O . SER A 1 286 ? 17.883 -9.555 -6.101 1.00 96.81 286 SER A O 1
ATOM 2235 N N . HIS A 1 287 ? 18.638 -11.387 -5.069 1.00 96.69 287 HIS A N 1
ATOM 2236 C CA . HIS A 1 287 ? 19.293 -11.933 -6.261 1.00 96.69 287 HIS A CA 1
ATOM 2237 C C . HIS A 1 287 ? 18.288 -12.707 -7.125 1.00 96.69 287 HIS A C 1
ATOM 2239 O O . HIS A 1 287 ? 18.342 -13.931 -7.234 1.00 96.69 287 HIS A O 1
ATOM 2245 N N . LEU A 1 288 ? 17.336 -11.983 -7.719 1.00 97.75 288 LEU A N 1
ATOM 2246 C CA . LEU A 1 288 ? 16.302 -12.572 -8.568 1.00 97.75 288 LEU A CA 1
ATOM 2247 C C . LEU A 1 288 ? 16.904 -13.129 -9.875 1.00 97.75 288 LEU A C 1
ATOM 2249 O O . LEU A 1 288 ? 17.815 -12.509 -10.434 1.00 97.75 288 LEU A O 1
ATOM 2253 N N . PRO A 1 289 ? 16.408 -14.272 -10.393 1.00 98.12 289 PRO A N 1
ATOM 2254 C CA . PRO A 1 289 ? 16.902 -14.837 -11.646 1.00 98.12 289 PRO A CA 1
ATOM 2255 C C . PRO A 1 289 ? 16.783 -13.842 -12.805 1.00 98.12 289 PRO A C 1
ATOM 2257 O O . PRO A 1 289 ? 15.767 -13.165 -12.955 1.00 98.12 289 PRO A O 1
ATOM 2260 N N . HIS A 1 290 ? 17.796 -13.780 -13.669 1.00 98.00 290 HIS A N 1
ATOM 2261 C CA . HIS A 1 290 ? 17.777 -12.856 -14.808 1.00 98.00 290 HIS A CA 1
ATOM 2262 C C . HIS A 1 290 ? 16.626 -13.158 -15.779 1.00 98.00 290 HIS A C 1
ATOM 2264 O O . HIS A 1 290 ? 15.998 -12.225 -16.265 1.00 98.00 290 HIS A O 1
ATOM 2270 N N . GLU A 1 291 ? 16.292 -14.435 -15.993 1.00 98.25 291 GLU A N 1
ATOM 2271 C CA . GLU A 1 291 ? 15.144 -14.850 -16.820 1.00 98.25 291 GLU A CA 1
ATOM 2272 C C . GLU A 1 291 ? 13.807 -14.346 -16.249 1.00 98.25 291 GLU A C 1
ATOM 2274 O O . GLU A 1 291 ? 12.915 -13.932 -16.988 1.00 98.25 291 GLU A O 1
ATOM 2279 N N . PHE A 1 292 ? 13.682 -14.320 -14.919 1.00 98.50 292 PHE A N 1
ATOM 2280 C CA . PHE A 1 292 ? 12.524 -13.742 -14.244 1.00 98.50 292 PHE A CA 1
ATOM 2281 C C . PHE A 1 292 ? 12.460 -12.222 -14.465 1.00 98.50 292 PHE A C 1
ATOM 2283 O O . PHE A 1 292 ? 11.413 -11.695 -14.838 1.00 98.50 292 PHE A O 1
ATOM 2290 N N . LEU A 1 293 ? 13.581 -11.514 -14.277 1.00 98.62 293 LEU A N 1
ATOM 2291 C CA . LEU A 1 293 ? 13.652 -10.063 -14.491 1.00 98.62 293 LEU A CA 1
ATOM 2292 C C . LEU A 1 293 ? 13.356 -9.687 -15.951 1.00 98.62 293 LEU A C 1
ATOM 2294 O O . LEU A 1 293 ? 12.685 -8.687 -16.203 1.00 98.62 293 LEU A O 1
ATOM 2298 N N . GLU A 1 294 ? 13.808 -10.500 -16.906 1.00 98.38 294 GLU A N 1
ATOM 2299 C CA . GLU A 1 294 ? 13.491 -10.351 -18.326 1.00 98.38 294 GLU A CA 1
ATOM 2300 C C . GLU A 1 294 ? 11.991 -10.548 -18.595 1.00 98.38 294 GLU A C 1
ATOM 2302 O O . GLU A 1 294 ? 11.388 -9.723 -19.282 1.00 98.38 294 GLU A O 1
ATOM 2307 N N . SER A 1 295 ? 11.362 -11.575 -18.004 1.00 98.31 295 SER A N 1
ATOM 2308 C CA . SER A 1 295 ? 9.907 -11.796 -18.090 1.00 98.31 295 SER A CA 1
ATOM 2309 C C . SER A 1 295 ? 9.122 -10.584 -17.581 1.00 98.31 295 SER A C 1
ATOM 2311 O O . SER A 1 295 ? 8.270 -10.050 -18.292 1.00 98.31 295 SER A O 1
ATOM 2313 N N . VAL A 1 296 ? 9.462 -10.090 -16.384 1.00 98.62 296 VAL A N 1
ATOM 2314 C CA . VAL A 1 296 ? 8.838 -8.898 -15.786 1.00 98.62 296 VAL A CA 1
ATOM 2315 C C . VAL A 1 296 ? 9.025 -7.677 -16.684 1.00 98.62 296 VAL A C 1
ATOM 2317 O O . VAL A 1 296 ? 8.057 -6.976 -16.974 1.00 98.62 296 VAL A O 1
ATOM 2320 N N . SER A 1 297 ? 10.250 -7.437 -17.162 1.00 98.44 297 SER A N 1
ATOM 2321 C CA . SER A 1 297 ? 10.552 -6.308 -18.044 1.00 98.44 297 SER A CA 1
ATOM 2322 C C . SER A 1 297 ? 9.721 -6.354 -19.326 1.00 98.44 297 SER A C 1
ATOM 2324 O O . SER A 1 297 ? 9.112 -5.354 -19.706 1.00 98.44 297 SER A O 1
ATOM 2326 N N . ASN A 1 298 ? 9.660 -7.517 -19.975 1.00 97.81 298 ASN A N 1
ATOM 2327 C CA . ASN A 1 298 ? 8.909 -7.706 -21.211 1.00 97.81 298 ASN A CA 1
ATOM 2328 C C . ASN A 1 298 ? 7.406 -7.515 -21.000 1.00 97.81 298 ASN A C 1
ATOM 2330 O O . ASN A 1 298 ? 6.763 -6.854 -21.813 1.00 97.81 298 ASN A O 1
ATOM 2334 N N . ARG A 1 299 ? 6.837 -8.057 -19.919 1.00 98.31 299 ARG A N 1
ATOM 2335 C CA . ARG A 1 299 ? 5.412 -7.879 -19.621 1.00 98.31 299 ARG A CA 1
ATOM 2336 C C . ARG A 1 299 ? 5.070 -6.422 -19.344 1.00 98.31 299 ARG A C 1
ATOM 2338 O O . ARG A 1 299 ? 4.159 -5.899 -19.972 1.00 98.31 299 ARG A O 1
ATOM 2345 N N . ILE A 1 300 ? 5.833 -5.736 -18.489 1.00 98.31 300 ILE A N 1
ATOM 2346 C CA . ILE A 1 300 ? 5.559 -4.326 -18.173 1.00 98.31 300 ILE A CA 1
ATOM 2347 C C . ILE A 1 300 ? 5.614 -3.455 -19.436 1.00 98.31 300 ILE A C 1
ATOM 2349 O O . ILE A 1 300 ? 4.691 -2.681 -19.666 1.00 98.31 300 ILE A O 1
ATOM 2353 N N . ILE A 1 301 ? 6.653 -3.593 -20.270 1.00 96.62 301 ILE A N 1
ATOM 2354 C CA . ILE A 1 301 ? 6.809 -2.768 -21.483 1.00 96.62 301 ILE A CA 1
ATOM 2355 C C . ILE A 1 301 ? 5.690 -3.032 -22.503 1.00 96.62 301 ILE A C 1
ATOM 2357 O O . ILE A 1 301 ? 5.239 -2.104 -23.168 1.00 96.62 301 ILE A O 1
ATOM 2361 N N . ASN A 1 302 ? 5.238 -4.282 -22.645 1.00 96.06 302 ASN A N 1
ATOM 2362 C CA . ASN A 1 302 ? 4.238 -4.640 -23.655 1.00 96.06 302 ASN A CA 1
ATOM 2363 C C . ASN A 1 302 ? 2.787 -4.442 -23.190 1.00 96.06 302 ASN A C 1
ATOM 2365 O O . ASN A 1 302 ? 1.910 -4.234 -24.026 1.00 96.06 302 ASN A O 1
ATOM 2369 N N . GLU A 1 303 ? 2.515 -4.545 -21.887 1.00 97.25 303 GLU A N 1
ATOM 2370 C CA . GLU A 1 303 ? 1.156 -4.491 -21.327 1.00 97.25 303 GLU A CA 1
ATOM 2371 C C . GLU A 1 303 ? 0.797 -3.104 -20.763 1.00 97.25 303 GLU A C 1
ATOM 2373 O O . GLU A 1 303 ? -0.388 -2.782 -20.673 1.00 97.25 303 GLU A O 1
ATOM 2378 N N . VAL A 1 304 ? 1.784 -2.268 -20.403 1.00 97.06 304 VAL A N 1
ATOM 2379 C CA . VAL A 1 304 ? 1.559 -0.958 -19.765 1.00 97.06 304 VAL A CA 1
ATOM 2380 C C . VAL A 1 304 ? 1.978 0.189 -20.686 1.00 97.06 304 VAL A C 1
ATOM 2382 O O . VAL A 1 304 ? 3.132 0.621 -20.707 1.00 97.06 304 VAL A O 1
ATOM 2385 N N . GLU A 1 305 ? 1.011 0.732 -21.428 1.00 94.19 305 GLU A N 1
ATOM 2386 C CA . GLU A 1 305 ? 1.227 1.912 -22.272 1.00 94.19 305 GLU A CA 1
ATOM 2387 C C . GLU A 1 305 ? 1.684 3.112 -21.426 1.00 94.19 305 GLU A C 1
ATOM 2389 O O . GLU A 1 305 ? 1.022 3.491 -20.464 1.00 94.19 305 GLU A O 1
ATOM 2394 N N . GLY A 1 306 ? 2.818 3.722 -21.786 1.00 94.44 306 GLY A N 1
ATOM 2395 C CA . GLY A 1 306 ? 3.429 4.826 -21.034 1.00 94.44 306 GLY A CA 1
ATOM 2396 C C . GLY A 1 306 ? 4.662 4.438 -20.209 1.00 94.44 306 GLY A C 1
ATOM 2397 O O . GLY A 1 306 ? 5.249 5.312 -19.560 1.00 94.44 306 GLY A O 1
ATOM 2398 N N . ILE A 1 307 ? 5.102 3.175 -20.269 1.00 96.50 307 ILE A N 1
ATOM 2399 C CA . ILE A 1 307 ? 6.393 2.706 -19.745 1.00 96.50 307 ILE A CA 1
ATOM 2400 C C . ILE A 1 307 ? 7.173 2.030 -20.875 1.00 96.50 307 ILE A C 1
ATOM 2402 O O . ILE A 1 307 ? 6.689 1.095 -21.497 1.00 96.50 307 ILE A O 1
ATOM 2406 N N . ASN A 1 308 ? 8.408 2.471 -21.125 1.00 95.44 308 ASN A N 1
ATOM 2407 C CA . ASN A 1 308 ? 9.262 1.877 -22.165 1.00 95.44 308 ASN A CA 1
ATOM 2408 C C . ASN A 1 308 ? 10.628 1.409 -21.653 1.00 95.44 308 ASN A C 1
ATOM 2410 O O . ASN A 1 308 ? 11.485 0.993 -22.438 1.00 95.44 308 ASN A O 1
ATOM 2414 N N . ARG A 1 309 ? 10.860 1.513 -20.342 1.00 97.19 309 ARG A N 1
ATOM 2415 C CA . ARG A 1 309 ? 12.112 1.106 -19.718 1.00 97.19 309 ARG A CA 1
ATOM 2416 C C . ARG A 1 309 ? 11.873 0.584 -18.315 1.00 97.19 309 ARG A C 1
ATOM 2418 O O . ARG A 1 309 ? 11.178 1.210 -17.518 1.00 97.19 309 ARG A O 1
ATOM 2425 N N . VAL A 1 310 ? 12.516 -0.536 -18.019 1.00 98.19 310 VAL A N 1
ATOM 2426 C CA . VAL A 1 310 ? 12.516 -1.176 -16.705 1.00 98.19 310 VAL A CA 1
ATOM 2427 C C . VAL A 1 310 ? 13.955 -1.247 -16.210 1.00 98.19 310 VAL A C 1
ATOM 2429 O O . VAL A 1 310 ? 14.865 -1.574 -16.971 1.00 98.19 310 VAL A O 1
ATOM 2432 N N . VAL A 1 311 ? 14.170 -0.903 -14.944 1.00 98.38 311 VAL A N 1
ATOM 2433 C CA . VAL A 1 311 ? 15.455 -1.056 -14.249 1.00 98.38 311 VAL A CA 1
ATOM 2434 C C . VAL A 1 311 ? 15.252 -1.846 -12.960 1.00 98.38 311 VAL A C 1
ATOM 2436 O O . VAL A 1 311 ? 14.141 -1.899 -12.442 1.00 98.38 311 VAL A O 1
ATOM 2439 N N . TYR A 1 312 ? 16.318 -2.449 -12.435 1.00 98.62 312 TYR A N 1
ATOM 2440 C CA . TYR A 1 312 ? 16.294 -3.183 -11.171 1.00 98.62 312 TYR A CA 1
ATOM 2441 C C . TYR A 1 312 ? 17.237 -2.527 -10.159 1.00 98.62 312 TYR A C 1
ATOM 2443 O O . TYR A 1 312 ? 18.394 -2.251 -10.485 1.00 98.62 312 TYR A O 1
ATOM 2451 N N . ASP A 1 313 ? 16.750 -2.260 -8.947 1.00 98.50 313 ASP A N 1
ATOM 2452 C CA . ASP A 1 313 ? 17.560 -1.644 -7.895 1.00 98.50 313 ASP A CA 1
ATOM 2453 C C . ASP A 1 313 ? 18.431 -2.674 -7.166 1.00 98.50 313 ASP A C 1
ATOM 2455 O O . ASP A 1 313 ? 17.957 -3.443 -6.326 1.00 98.50 313 ASP A O 1
ATOM 2459 N N . ILE A 1 314 ? 19.732 -2.606 -7.443 1.00 98.06 314 ILE A N 1
ATOM 2460 C CA . ILE A 1 314 ? 20.787 -3.442 -6.857 1.00 98.06 314 ILE A CA 1
ATOM 2461 C C . ILE A 1 314 ? 21.481 -2.793 -5.642 1.00 98.06 314 ILE A C 1
ATOM 2463 O O . ILE A 1 314 ? 22.591 -3.174 -5.269 1.00 98.06 314 ILE A O 1
ATOM 2467 N N . THR A 1 315 ? 20.864 -1.781 -5.025 1.00 97.31 315 THR A N 1
ATOM 2468 C CA . THR A 1 315 ? 21.433 -1.055 -3.879 1.00 97.31 315 THR A CA 1
ATOM 2469 C C . THR A 1 315 ? 20.957 -1.661 -2.562 1.00 97.31 315 THR A C 1
ATOM 2471 O O . THR A 1 315 ? 19.759 -1.673 -2.273 1.00 97.31 315 THR A O 1
ATOM 2474 N N . SER A 1 316 ? 21.874 -2.128 -1.716 1.00 93.50 316 SER A N 1
ATOM 2475 C CA . SER A 1 316 ? 21.542 -2.587 -0.359 1.00 93.50 316 SER A CA 1
ATOM 2476 C C . SER A 1 316 ? 21.301 -1.419 0.607 1.00 93.50 316 SER A C 1
ATOM 2478 O O . SER A 1 316 ? 21.702 -0.277 0.362 1.00 93.50 316 SER A O 1
ATOM 2480 N N . LYS A 1 317 ? 20.649 -1.713 1.733 1.00 92.25 317 LYS A N 1
ATOM 2481 C CA . LYS A 1 317 ? 20.505 -0.826 2.889 1.00 92.25 317 LYS A CA 1
ATOM 2482 C C . LYS A 1 317 ? 21.484 -1.267 3.983 1.00 92.25 317 LYS A C 1
ATOM 2484 O O . LYS A 1 317 ? 21.252 -2.325 4.580 1.00 92.25 317 LYS A O 1
ATOM 2489 N N . PRO A 1 318 ? 22.517 -0.466 4.315 1.00 90.94 318 PRO A N 1
ATOM 2490 C CA . PRO A 1 318 ? 22.965 0.801 3.691 1.00 90.94 318 PRO A CA 1
ATOM 2491 C C . PRO A 1 318 ? 23.748 0.608 2.361 1.00 90.94 318 PRO A C 1
ATOM 2493 O O . PRO A 1 318 ? 24.202 -0.507 2.104 1.00 90.94 318 PRO A O 1
ATOM 2496 N N . PRO A 1 319 ? 23.963 1.665 1.531 1.00 92.12 319 PRO A N 1
ATOM 2497 C CA . PRO A 1 319 ? 23.653 3.083 1.776 1.00 92.12 319 PRO A CA 1
ATOM 2498 C C . PRO A 1 319 ? 22.239 3.511 1.364 1.00 92.12 319 PRO A C 1
ATOM 2500 O O . PRO A 1 319 ? 21.821 4.606 1.729 1.00 92.12 319 PRO A O 1
ATOM 2503 N N . GLY A 1 320 ? 21.518 2.681 0.609 1.00 92.44 320 GLY A N 1
ATOM 2504 C CA . GLY A 1 320 ? 20.154 2.978 0.187 1.00 92.44 320 GLY A CA 1
ATOM 2505 C C . GLY A 1 320 ? 19.126 2.778 1.299 1.00 92.44 320 GLY A C 1
ATOM 2506 O O . GLY A 1 320 ? 19.435 2.347 2.412 1.00 92.44 320 GLY A O 1
ATOM 2507 N N . THR A 1 321 ? 17.870 3.045 0.964 1.00 92.44 321 THR A N 1
ATOM 2508 C CA . THR A 1 321 ? 16.697 2.641 1.746 1.00 92.44 321 THR A CA 1
ATOM 2509 C C . THR A 1 321 ? 15.895 1.591 0.981 1.00 92.44 321 THR A C 1
ATOM 2511 O O . THR A 1 321 ? 16.245 1.217 -0.139 1.00 92.44 321 THR A O 1
ATOM 2514 N N . ILE A 1 322 ? 14.864 1.026 1.614 1.00 93.00 322 ILE A N 1
ATOM 2515 C CA . ILE A 1 322 ? 13.986 0.077 0.921 1.00 93.00 322 ILE A CA 1
ATOM 2516 C C . ILE A 1 322 ? 13.106 0.841 -0.078 1.00 93.00 322 ILE A C 1
ATOM 2518 O O . ILE A 1 322 ? 13.186 0.558 -1.268 1.00 93.00 322 ILE A O 1
ATOM 2522 N N . GLU A 1 323 ? 12.343 1.830 0.401 1.00 94.25 323 GLU A N 1
ATOM 2523 C CA . GLU A 1 323 ? 11.495 2.727 -0.408 1.00 94.25 323 GLU A CA 1
ATOM 2524 C C . GLU A 1 323 ? 12.313 3.849 -1.087 1.00 94.25 323 GLU A C 1
ATOM 2526 O O . GLU A 1 323 ? 13.431 4.159 -0.653 1.00 94.25 323 GLU A O 1
ATOM 2531 N N . TRP A 1 324 ? 11.734 4.448 -2.136 1.00 91.56 324 TRP A N 1
ATOM 2532 C CA . TRP A 1 324 ? 12.302 5.505 -2.988 1.00 91.56 324 TRP A CA 1
ATOM 2533 C C . TRP A 1 324 ? 11.323 6.684 -3.060 1.00 91.56 324 TRP A C 1
ATOM 2535 O O . TRP A 1 324 ? 10.249 6.509 -3.623 1.00 91.56 324 TRP A O 1
ATOM 2545 N N . GLU A 1 325 ? 11.665 7.866 -2.535 1.00 85.31 325 GLU A N 1
ATOM 2546 C CA . GLU A 1 325 ? 10.689 8.968 -2.369 1.00 85.31 325 GLU A CA 1
ATOM 2547 C C . GLU A 1 325 ? 11.025 10.279 -3.078 1.00 85.31 325 GLU A C 1
ATOM 2549 O O . GLU A 1 325 ? 12.225 10.638 -3.128 1.00 85.31 325 GLU A O 1
#

pLDDT: mean 84.73, std 19.61, range [29.98, 98.75]

Foldseek 3Di:
DVVVQQPPDDDDDDDDDDDPDDAFGAAEEAEDALALLSVLQQLVVCVVPNPSYAYEYEDQLQAAPCSVVLSVCQCVPFLVGDYHYHYCNCVLLVQLAQFQDPVSLVVSLLVVVLVSSVVVVVVSPPTHHNAAYEWSAAQVNVVVVVVVPDPDDDDDDDDTRDPDPPPDRHDYDHPRNHDDLVVSLVSSVVSGGDPCNSQDADADSSHCCLQERTGDDSLQSVLQNVLFVLLCVLCVVVVNRNVFRDWGKGWDPQWDWAQDPNDIDTATEIEIFTWHDDPQQWIFTDPDDPVSVVSSQVCSCVVRPRYGYYHYDRQIPVVDHRTHD

Organism: NCBI:txid35818

Secondary structure (DSSP, 8-state):
-HHHHH---------------PPPPPEEEEEE-SSHHHHHHHHHHHHHHGGGEEEEEEE-S-SPTTHHHHHHHIIIIII----EEEE-HHHHHHHHTT---HHHHHHHHHHHHHHHHHHHHHHH-SSS-EEEEE----HHHHHHHHHTTSS-------SS--S--TT--PEEE-TTTT--HHHHHHHHHHTT--HHHHTPPP--TTGGGGSBSS---HHHHHHHHHHHHHHHHHHHHTT-GGGSSEEEEEEEEEEEEEEETTEEEEEEEEEEEEEEESSSSSEEEP---HHHHHHHHHHHHHHSTTEEEEEE----BTTS-SS--